Protein AF-A0A3D4GU76-F1 (afdb_monomer_lite)

Foldseek 3Di:
DDDDPQDWDWDWDDDPPPDDIDTDTHGVVVVVVVVVVVVVVVVVVVVVVVVVVVVVVVVVVVVVVVVVVVVVVVVVVVVVVVVVVVVVVVVVVVVVCVVPVVPDDDPDDPPPPDDPPPPVVPPPPPVVVVVPPPPDPPPPPPPPDDVQAPQDDAQFPPVFKDWPDDAACDDDPPDDGDHHTDIDGDPPGHTHDRGDDDDPDFDQDPVPGTD

Radius of gyration: 37.87 Å; chains: 1; bounding box: 103×54×96 Å

pLDDT: mean 70.78, std 18.46, range [35.31, 97.38]

Sequence (211 aa):
MSTQRRRQLSVLVIPDDGSRTLEFKLSYWTLRLASGLLIMLVALVVVGGRYYWLSRSWEQVAQSHKRENRRLRAEVERVDELASMVSRMKEVDQQLRSMLSPNLSLPPSSYSTQPEIENLLDGSVVTDKLATLKVQPVSYRQEALDPRWVPSVWPIPRSSGFVTAEYEATRGVLKNQHLGIDIAAPAGTTIHATADGRVVFSDVHADLGHM

Structure (mmCIF, N/CA/C/O backbone):
data_AF-A0A3D4GU76-F1
#
_entry.id   AF-A0A3D4GU76-F1
#
loop_
_atom_site.group_PDB
_atom_site.id
_atom_site.type_symbol
_atom_site.label_atom_id
_atom_site.label_alt_id
_atom_site.label_comp_id
_atom_site.label_asym_id
_atom_site.label_entity_id
_atom_site.label_seq_id
_atom_site.pdbx_PDB_ins_code
_atom_site.Cartn_x
_atom_site.Cartn_y
_atom_site.Cartn_z
_atom_site.occupancy
_atom_site.B_iso_or_equiv
_atom_site.auth_seq_id
_atom_site.auth_comp_id
_atom_site.auth_asym_id
_atom_site.auth_atom_id
_atom_site.pdbx_PDB_model_num
ATOM 1 N N . MET A 1 1 ? -51.115 29.111 42.276 1.00 37.66 1 MET A N 1
ATOM 2 C CA . MET A 1 1 ? -49.888 28.383 42.676 1.00 37.66 1 MET A CA 1
ATOM 3 C C . MET A 1 1 ? -50.291 27.084 43.364 1.00 37.66 1 MET A C 1
ATOM 5 O O . MET A 1 1 ? -50.746 27.123 44.496 1.00 37.66 1 MET A O 1
ATOM 9 N N . SER A 1 2 ? -50.230 25.950 42.663 1.00 38.31 2 SER A N 1
ATOM 10 C CA . SER A 1 2 ? -50.630 24.639 43.195 1.00 38.31 2 SER A CA 1
ATOM 11 C C . SER A 1 2 ? -49.484 24.006 43.986 1.00 38.31 2 SER A C 1
ATOM 13 O O . SER A 1 2 ? -48.442 23.668 43.424 1.00 38.31 2 SER A O 1
ATOM 15 N N . THR A 1 3 ? -49.670 23.843 45.292 1.00 41.53 3 THR A N 1
ATOM 16 C CA . THR A 1 3 ? -48.720 23.196 46.201 1.00 41.53 3 THR A CA 1
ATOM 17 C C . THR A 1 3 ? -48.669 21.691 45.925 1.00 41.53 3 THR A C 1
ATOM 19 O O . THR A 1 3 ? -49.584 20.930 46.235 1.00 41.53 3 THR A O 1
ATOM 22 N N . GLN A 1 4 ? -47.587 21.242 45.290 1.00 53.00 4 GLN A N 1
ATOM 23 C CA . GLN A 1 4 ? -47.368 19.839 44.952 1.00 53.00 4 GLN A CA 1
ATOM 24 C C . GLN A 1 4 ? -47.177 19.020 46.244 1.00 53.00 4 GLN A C 1
ATOM 26 O O . GLN A 1 4 ? -46.146 19.120 46.913 1.00 53.00 4 GLN A O 1
ATOM 31 N N . ARG A 1 5 ? -48.188 18.222 46.624 1.00 55.38 5 ARG A N 1
ATOM 32 C CA . ARG A 1 5 ? -48.134 17.306 47.780 1.00 55.38 5 ARG A CA 1
ATOM 33 C C . ARG A 1 5 ? -46.942 16.355 47.628 1.00 55.38 5 ARG A C 1
ATOM 35 O O . ARG A 1 5 ? -46.927 15.505 46.736 1.00 55.38 5 ARG A O 1
ATOM 42 N N . ARG A 1 6 ? -45.948 16.480 48.514 1.00 57.66 6 ARG A N 1
ATOM 43 C CA . ARG A 1 6 ? -44.821 15.542 48.611 1.00 57.66 6 ARG A CA 1
ATOM 44 C C . ARG A 1 6 ? -45.374 14.174 49.013 1.00 57.66 6 ARG A C 1
ATOM 46 O O . ARG A 1 6 ? -45.886 14.019 50.115 1.00 57.66 6 ARG A O 1
ATOM 53 N N . ARG A 1 7 ? -45.308 13.197 48.106 1.00 61.78 7 ARG A N 1
ATOM 54 C CA . ARG A 1 7 ? -45.711 11.813 48.386 1.00 61.78 7 ARG A CA 1
ATOM 55 C C . ARG A 1 7 ? -44.713 11.229 49.391 1.00 61.78 7 ARG A C 1
ATOM 57 O O . ARG A 1 7 ? -43.519 11.162 49.098 1.00 61.78 7 ARG A O 1
ATOM 64 N N . GLN A 1 8 ? -45.191 10.865 50.576 1.00 63.78 8 GLN A N 1
ATOM 65 C CA . GLN A 1 8 ? -44.409 10.256 51.654 1.00 63.78 8 GLN A CA 1
ATOM 66 C C . GLN A 1 8 ? -44.955 8.847 51.897 1.00 63.78 8 GLN A C 1
ATOM 68 O O . GLN A 1 8 ? -46.169 8.665 51.949 1.00 63.78 8 GLN A O 1
ATOM 73 N N . LEU A 1 9 ? -44.070 7.858 51.993 1.00 59.41 9 LEU A N 1
ATOM 74 C CA . LEU A 1 9 ? -44.397 6.490 52.377 1.00 59.41 9 LEU A CA 1
ATOM 75 C C . LEU A 1 9 ? -44.139 6.377 53.887 1.00 59.41 9 LEU A C 1
ATOM 77 O O . LEU A 1 9 ? -42.995 6.530 54.315 1.00 59.41 9 LEU A O 1
ATOM 81 N N . SER A 1 10 ? -45.182 6.172 54.696 1.00 61.44 10 SER A N 1
ATOM 82 C CA . SER A 1 10 ? -45.013 5.876 56.126 1.00 61.44 10 SER A CA 1
ATOM 83 C C . SER A 1 10 ? -45.055 4.366 56.306 1.00 61.44 10 SER A C 1
ATOM 85 O O . SER A 1 10 ? -46.061 3.736 55.980 1.00 61.44 10 SER A O 1
ATOM 87 N N . VAL A 1 11 ? -43.945 3.784 56.751 1.00 62.41 11 VAL A N 1
ATOM 88 C CA . VAL A 1 11 ? -43.852 2.362 57.082 1.00 62.41 11 VAL A CA 1
ATOM 89 C C . VAL A 1 11 ? -43.875 2.269 58.602 1.00 62.41 11 VAL A C 1
ATOM 91 O O . VAL A 1 11 ? -42.939 2.706 59.274 1.00 62.41 11 VAL A O 1
ATOM 94 N N . LEU A 1 12 ? -44.979 1.747 59.132 1.00 63.62 12 LEU A N 1
ATOM 95 C CA . LEU A 1 12 ? -45.172 1.515 60.558 1.00 63.62 12 LEU A CA 1
ATOM 96 C C . LEU A 1 12 ? -44.856 0.047 60.844 1.00 63.62 12 LEU A C 1
ATOM 98 O O . LEU A 1 12 ? -45.610 -0.838 60.444 1.00 63.62 12 LEU A O 1
ATOM 102 N N . VAL A 1 13 ? -43.733 -0.208 61.511 1.00 64.25 13 VAL A N 1
ATOM 103 C CA . VAL A 1 13 ? -43.382 -1.552 61.978 1.00 64.25 13 VAL A CA 1
ATOM 104 C C . VAL A 1 13 ? -43.839 -1.655 63.429 1.00 64.25 13 VAL A C 1
ATOM 106 O O . VAL A 1 13 ? -43.297 -0.969 64.296 1.00 64.25 13 VAL A O 1
ATOM 109 N N . ILE A 1 14 ? -44.866 -2.471 63.677 1.00 64.12 14 ILE A N 1
ATOM 110 C CA . ILE A 1 14 ? -45.339 -2.809 65.024 1.00 64.12 14 ILE A CA 1
ATOM 111 C C . ILE A 1 14 ? -44.749 -4.183 65.365 1.00 64.12 14 ILE A C 1
ATOM 113 O O . ILE A 1 14 ? -45.246 -5.187 64.855 1.00 64.12 14 ILE A O 1
ATOM 117 N N . PRO A 1 15 ? -43.659 -4.255 66.146 1.00 62.03 15 PRO A N 1
ATOM 118 C CA . PRO A 1 15 ? -43.193 -5.522 66.691 1.00 62.03 15 PRO A CA 1
ATOM 119 C C . PRO A 1 15 ? -44.144 -5.994 67.804 1.00 62.03 15 PRO A C 1
ATOM 121 O O . PRO A 1 15 ? -44.629 -5.185 68.592 1.00 62.03 15 PRO A O 1
ATOM 124 N N . ASP A 1 16 ? -44.386 -7.303 67.878 1.00 61.81 16 ASP A N 1
ATOM 125 C CA . ASP A 1 16 ? -45.334 -7.943 68.815 1.00 61.81 16 ASP A CA 1
ATOM 126 C C . ASP A 1 16 ? -44.857 -7.907 70.290 1.00 61.81 16 ASP A C 1
ATOM 128 O O . ASP A 1 16 ? -45.605 -8.183 71.219 1.00 61.81 16 ASP A O 1
ATOM 132 N N . ASP A 1 17 ? -43.602 -7.508 70.520 1.00 54.22 17 ASP A N 1
ATOM 133 C CA . ASP A 1 17 ? -42.886 -7.626 71.801 1.00 54.22 17 ASP A CA 1
ATOM 134 C C . ASP A 1 17 ? -42.968 -6.361 72.690 1.00 54.22 17 ASP A C 1
ATOM 136 O O . ASP A 1 17 ? -42.060 -6.045 73.456 1.00 54.22 17 ASP A O 1
ATOM 140 N N . GLY A 1 18 ? -44.020 -5.547 72.536 1.00 56.28 18 GLY A N 1
ATOM 141 C CA . GLY A 1 18 ? -44.286 -4.367 73.384 1.00 56.28 18 GLY A CA 1
ATOM 142 C C . GLY A 1 18 ? -43.238 -3.237 73.337 1.00 56.28 18 GLY A C 1
ATOM 143 O O . GLY A 1 18 ? -43.319 -2.277 74.107 1.00 56.28 18 GLY A O 1
ATOM 144 N N . SER A 1 19 ? -42.250 -3.324 72.444 1.00 63.12 19 SER A N 1
ATOM 145 C CA . SER A 1 19 ? -41.203 -2.315 72.273 1.00 63.12 19 SER A CA 1
ATOM 146 C C . SER A 1 19 ? -41.667 -1.136 71.404 1.00 63.12 19 SER A C 1
ATOM 148 O O . SER A 1 19 ? -42.651 -1.213 70.669 1.00 63.12 19 SER A O 1
ATOM 150 N N . ARG A 1 20 ? -40.982 0.009 71.544 1.00 56.44 20 ARG A N 1
ATOM 151 C CA . ARG A 1 20 ? -41.386 1.303 70.964 1.00 56.44 20 ARG A CA 1
ATOM 152 C C . ARG A 1 20 ? -41.628 1.196 69.455 1.00 56.44 20 ARG A C 1
ATOM 154 O O . ARG A 1 20 ? -40.716 0.858 68.706 1.00 56.44 20 ARG A O 1
ATOM 161 N N . THR A 1 21 ? -42.828 1.569 69.016 1.00 63.12 21 THR A N 1
ATOM 162 C CA . THR A 1 21 ? -43.205 1.634 67.601 1.00 63.12 21 THR A CA 1
ATOM 163 C C . THR A 1 21 ? -42.288 2.602 66.852 1.00 63.12 21 THR A C 1
ATOM 165 O O . THR A 1 21 ? -42.272 3.801 67.136 1.00 63.12 21 THR A O 1
ATOM 168 N N . LEU A 1 22 ? -41.509 2.091 65.897 1.00 58.22 22 LEU A N 1
ATOM 169 C CA . LEU A 1 22 ? -40.635 2.904 65.052 1.00 58.22 22 LEU A CA 1
ATOM 170 C C . LEU A 1 22 ? -41.406 3.307 63.790 1.00 58.22 22 LEU A C 1
ATOM 172 O O . LEU A 1 22 ? -41.647 2.489 62.902 1.00 58.22 22 LEU A O 1
ATOM 176 N N . GLU A 1 23 ? -41.818 4.574 63.715 1.00 60.59 23 GLU A N 1
ATOM 177 C CA . GLU A 1 23 ? -42.444 5.146 62.520 1.00 60.59 23 GLU A CA 1
ATOM 178 C C . GLU A 1 23 ? -41.358 5.700 61.586 1.00 60.59 23 GLU A C 1
ATOM 180 O O . GLU A 1 23 ? -40.735 6.726 61.871 1.00 60.59 23 GLU A O 1
ATOM 185 N N . PHE A 1 24 ? -41.131 5.042 60.446 1.00 61.84 24 PHE A N 1
ATOM 186 C CA . PHE A 1 24 ? -40.200 5.526 59.429 1.00 61.84 24 PHE A CA 1
ATOM 187 C C . PHE A 1 24 ? -40.962 6.198 58.285 1.00 61.84 24 PHE A C 1
ATOM 189 O O . PHE A 1 24 ? -41.677 5.557 57.514 1.00 61.84 24 PHE A O 1
ATOM 196 N N . LYS A 1 25 ? -40.769 7.513 58.140 1.00 63.50 25 LYS A N 1
ATOM 197 C CA . LYS A 1 25 ? -41.298 8.298 57.016 1.00 63.50 25 LYS A CA 1
ATOM 198 C C . LYS A 1 25 ? -40.253 8.361 55.907 1.00 63.50 25 LYS A C 1
ATOM 200 O O . LYS A 1 25 ? -39.354 9.200 55.945 1.00 63.50 25 LYS A O 1
ATOM 205 N N . LEU A 1 26 ? -40.363 7.490 54.906 1.00 64.19 26 LEU A N 1
ATOM 206 C CA . LEU A 1 26 ? -39.506 7.535 53.721 1.00 64.19 26 LEU A CA 1
ATOM 207 C C . LEU A 1 26 ? -40.151 8.413 52.644 1.00 64.19 26 LEU A C 1
ATOM 209 O O . LEU A 1 26 ? -41.245 8.156 52.145 1.00 64.19 26 LEU A O 1
ATOM 213 N N . SER A 1 27 ? -39.454 9.477 52.255 1.00 70.00 27 SER A N 1
ATOM 214 C CA . SER A 1 27 ? -39.845 10.282 51.098 1.00 70.00 27 SER A CA 1
ATOM 215 C C . SER A 1 27 ? -39.553 9.500 49.815 1.00 70.00 27 SER A C 1
ATOM 217 O O . SER A 1 27 ? -38.450 8.990 49.647 1.00 70.00 27 SER A O 1
ATOM 219 N N . TYR A 1 28 ? -40.479 9.460 48.851 1.00 71.94 28 TYR A N 1
ATOM 220 C CA . TYR A 1 28 ? -40.228 8.809 47.550 1.00 71.94 28 TYR A CA 1
ATOM 221 C C . TYR A 1 28 ? -38.987 9.364 46.825 1.00 71.94 28 TYR A C 1
ATOM 223 O O . TYR A 1 28 ? -38.405 8.695 45.973 1.00 71.94 28 TYR A O 1
ATOM 231 N N . TRP A 1 29 ? -38.554 10.577 47.176 1.00 70.81 29 TRP A N 1
ATOM 232 C CA . TRP A 1 29 ? -37.327 11.177 46.663 1.00 70.81 29 TRP A CA 1
ATOM 233 C C . TRP A 1 29 ? -36.053 10.471 47.155 1.00 70.81 29 TRP A C 1
ATOM 235 O O . TRP A 1 29 ? -35.154 10.251 46.348 1.00 70.81 29 TRP A O 1
ATOM 245 N N . THR A 1 30 ? -35.980 10.048 48.425 1.00 80.44 30 THR A N 1
ATOM 246 C CA . THR A 1 30 ? -34.807 9.310 48.934 1.00 80.44 30 THR A CA 1
ATOM 247 C C . THR A 1 30 ? -34.713 7.928 48.296 1.00 80.44 30 THR A C 1
ATOM 249 O O . THR A 1 30 ? -33.626 7.485 47.942 1.00 80.44 30 THR A O 1
ATOM 252 N N . LEU A 1 31 ? -35.861 7.291 48.053 1.00 80.44 31 LEU A N 1
ATOM 253 C CA . LEU A 1 31 ? -35.948 6.004 47.363 1.00 80.44 31 LEU A CA 1
ATOM 254 C C . LEU A 1 31 ? -35.526 6.128 45.888 1.00 80.44 31 LEU A C 1
ATOM 256 O O . LEU A 1 31 ? -34.774 5.299 45.378 1.00 80.44 31 LEU A O 1
ATOM 260 N N . ARG A 1 32 ? -35.916 7.221 45.217 1.00 81.75 32 ARG A N 1
ATOM 261 C CA . ARG A 1 32 ? -35.480 7.525 43.846 1.00 81.75 32 ARG A CA 1
ATOM 262 C C . ARG A 1 32 ? -33.974 7.799 43.768 1.00 81.75 32 ARG A C 1
ATOM 264 O O . ARG A 1 32 ? -33.324 7.273 42.868 1.00 81.75 32 ARG A O 1
ATOM 271 N N . LEU A 1 33 ? -33.408 8.545 44.718 1.00 89.38 33 LEU A N 1
ATOM 272 C CA . LEU A 1 33 ? -31.958 8.752 44.804 1.00 89.38 33 LEU A CA 1
ATOM 273 C C . LEU A 1 33 ? -31.200 7.443 45.044 1.00 89.38 33 LEU A C 1
ATOM 275 O O . LEU A 1 33 ? -30.226 7.179 44.346 1.00 89.38 33 LEU A O 1
ATOM 279 N N . ALA A 1 34 ? -31.672 6.603 45.969 1.00 87.31 34 ALA A N 1
ATOM 280 C CA . ALA A 1 34 ? -31.064 5.303 46.243 1.00 87.31 34 ALA A CA 1
ATOM 281 C C . ALA A 1 34 ? -31.083 4.391 45.005 1.00 87.31 34 ALA A C 1
ATOM 283 O O . ALA A 1 34 ? -30.075 3.766 44.684 1.00 87.31 34 ALA A O 1
ATOM 284 N N . SER A 1 35 ? -32.195 4.373 44.258 1.00 86.69 35 SER A N 1
ATOM 285 C CA . SER A 1 35 ? -32.278 3.620 42.999 1.00 86.69 35 SER A CA 1
ATOM 286 C C . SER A 1 35 ? -31.307 4.142 41.931 1.00 86.69 35 SER A C 1
ATOM 288 O O . SER A 1 35 ? -30.662 3.348 41.250 1.00 86.69 35 SER A O 1
ATOM 290 N N . GLY A 1 36 ? -31.133 5.465 41.826 1.00 92.75 36 GLY A N 1
ATOM 291 C CA . GLY A 1 36 ? -30.162 6.071 40.911 1.00 92.75 36 GLY A CA 1
ATOM 292 C C . GLY A 1 36 ? -28.717 5.743 41.290 1.00 92.75 36 GLY A C 1
ATOM 293 O O . GLY A 1 36 ? -27.920 5.394 40.421 1.00 92.75 36 GLY A O 1
ATOM 294 N N . LEU A 1 37 ? -28.398 5.782 42.587 1.00 93.62 37 LEU A N 1
ATOM 295 C CA . LEU A 1 37 ? -27.081 5.415 43.111 1.00 93.62 37 LEU A CA 1
ATOM 296 C C . LEU A 1 37 ? -26.749 3.946 42.820 1.00 93.62 37 LEU A C 1
ATOM 298 O O . LEU A 1 37 ? -25.636 3.645 42.398 1.00 93.62 37 LEU A O 1
ATOM 302 N N . LEU A 1 38 ? -27.718 3.041 42.987 1.00 93.56 38 LEU A N 1
ATOM 303 C CA . LEU A 1 38 ? -27.544 1.620 42.681 1.00 93.56 38 LEU A CA 1
ATOM 304 C C . LEU A 1 38 ? -27.209 1.403 41.196 1.00 93.56 38 LEU A C 1
ATOM 306 O O . LEU A 1 38 ? -26.261 0.690 40.878 1.00 93.56 38 LEU A O 1
ATOM 310 N N . ILE A 1 39 ? -27.948 2.054 40.290 1.00 94.00 39 ILE A N 1
ATOM 311 C CA . ILE A 1 39 ? -27.714 1.957 38.839 1.00 94.00 39 ILE A CA 1
ATOM 312 C C . ILE A 1 39 ? -26.328 2.502 38.474 1.00 94.00 39 ILE A C 1
ATOM 314 O O . ILE A 1 39 ? -25.604 1.877 37.698 1.00 94.00 39 ILE A O 1
ATOM 318 N N . MET A 1 40 ? -25.930 3.633 39.062 1.00 93.56 40 MET A N 1
ATOM 319 C CA . MET A 1 40 ? -24.599 4.214 38.868 1.00 93.56 40 MET A CA 1
ATOM 320 C C . MET A 1 40 ? -23.489 3.253 39.318 1.00 93.56 40 MET A C 1
ATOM 322 O O . MET A 1 40 ? -22.495 3.089 38.613 1.00 93.56 40 MET A O 1
ATOM 326 N N . LEU A 1 41 ? -23.661 2.593 40.466 1.00 94.69 41 LEU A N 1
ATOM 327 C CA . LEU A 1 41 ? -22.682 1.651 41.011 1.00 94.69 41 LEU A CA 1
ATOM 328 C C . LEU A 1 41 ? -22.536 0.423 40.099 1.00 94.69 41 LEU A C 1
ATOM 330 O O . LEU A 1 41 ? -21.419 0.029 39.767 1.00 94.69 41 LEU A O 1
ATOM 334 N N . VAL A 1 42 ? -23.653 -0.118 39.602 1.00 95.12 42 VAL A N 1
ATOM 335 C CA . VAL A 1 42 ? -23.651 -1.217 38.622 1.00 95.12 42 VAL A CA 1
ATOM 336 C C . VAL A 1 42 ? -22.946 -0.807 37.325 1.00 95.12 42 VAL A C 1
ATOM 338 O O . VAL A 1 42 ? -22.122 -1.564 36.814 1.00 95.12 42 VAL A O 1
ATOM 341 N N . ALA A 1 43 ? -23.199 0.401 36.812 1.00 94.31 43 ALA A N 1
ATOM 342 C CA . ALA A 1 43 ? -22.520 0.905 35.619 1.00 94.31 43 ALA A CA 1
ATOM 343 C C . ALA A 1 43 ? -20.995 1.002 35.816 1.00 94.31 43 ALA A C 1
ATOM 345 O O . ALA A 1 43 ? -20.232 0.603 34.935 1.00 94.31 43 ALA A O 1
ATOM 346 N N . LEU A 1 44 ? -20.547 1.453 36.992 1.00 95.25 44 LEU A N 1
ATOM 347 C CA . LEU A 1 44 ? -19.129 1.527 37.359 1.00 95.25 44 LEU A CA 1
ATOM 348 C C . LEU A 1 44 ? -18.459 0.146 37.358 1.00 95.25 44 LEU A C 1
ATOM 350 O O . LEU A 1 44 ? -17.357 -0.002 36.830 1.00 95.25 44 LEU A O 1
ATOM 354 N N . VAL A 1 45 ? -19.142 -0.876 37.880 1.00 95.12 45 VAL A N 1
ATOM 355 C CA . VAL A 1 45 ? -18.650 -2.264 37.866 1.00 95.12 45 VAL A CA 1
ATOM 356 C C . VAL A 1 45 ? -18.541 -2.802 36.438 1.00 95.12 45 VAL A C 1
ATOM 358 O O . VAL A 1 45 ? -17.545 -3.439 36.105 1.00 95.12 45 VAL A O 1
ATOM 361 N N . VAL A 1 46 ? -19.516 -2.520 35.568 1.00 94.06 46 VAL A N 1
ATOM 362 C CA . VAL A 1 46 ? -19.482 -2.960 34.161 1.00 94.06 46 VAL A CA 1
ATOM 363 C C . VAL A 1 46 ? -18.328 -2.303 33.402 1.00 94.06 46 VAL A C 1
ATOM 365 O O . VAL A 1 46 ? -17.590 -2.990 32.692 1.00 94.06 46 VAL A O 1
ATOM 368 N N . VAL A 1 47 ? -18.136 -0.992 33.565 1.00 93.81 47 VAL A N 1
ATOM 369 C CA . VAL A 1 47 ? -17.028 -0.256 32.936 1.00 93.81 47 VAL A CA 1
ATOM 370 C C . VAL A 1 47 ? -15.682 -0.746 33.469 1.00 93.81 47 VAL A C 1
ATOM 372 O O . VAL A 1 47 ? -14.786 -1.043 32.679 1.00 93.81 47 VAL A O 1
ATOM 375 N N . GLY A 1 48 ? -15.555 -0.911 34.788 1.00 91.62 48 GLY A N 1
ATOM 376 C CA . GLY A 1 48 ? -14.354 -1.458 35.416 1.00 91.62 48 GLY A CA 1
ATOM 377 C C . GLY A 1 48 ? -14.038 -2.875 34.935 1.00 91.62 48 GLY A C 1
ATOM 378 O O . GLY A 1 48 ? -12.898 -3.166 34.585 1.00 91.62 48 GLY A O 1
ATOM 379 N N . GLY A 1 49 ? -15.051 -3.738 34.821 1.00 90.25 49 GLY A N 1
ATOM 380 C CA . GLY A 1 49 ? -14.912 -5.095 34.292 1.00 90.25 49 GLY A CA 1
ATOM 381 C C . GLY A 1 49 ? -14.476 -5.119 32.826 1.00 90.25 49 GLY A C 1
ATOM 382 O O . GLY A 1 49 ? -13.576 -5.876 32.465 1.00 90.25 49 GLY A O 1
ATOM 383 N N . ARG A 1 50 ? -15.045 -4.245 31.983 1.00 89.88 50 ARG A N 1
ATOM 384 C CA . ARG A 1 50 ? -14.603 -4.061 30.589 1.00 89.88 50 ARG A CA 1
ATOM 385 C C . ARG A 1 50 ? -13.139 -3.635 30.514 1.00 89.88 50 ARG A C 1
ATOM 387 O O . ARG A 1 50 ? -12.381 -4.217 29.741 1.00 89.88 50 ARG A O 1
ATOM 394 N N . TYR A 1 51 ? -12.741 -2.660 31.328 1.00 89.69 51 TYR A N 1
ATOM 395 C CA . TYR A 1 51 ? -11.371 -2.150 31.353 1.00 89.69 51 TYR A CA 1
ATOM 396 C C . TYR A 1 51 ? -10.380 -3.202 31.864 1.00 89.69 51 TYR A C 1
ATOM 398 O O . TYR A 1 51 ? -9.308 -3.382 31.294 1.00 89.69 51 TYR A O 1
ATOM 406 N N . TYR A 1 52 ? -10.762 -3.964 32.891 1.00 87.88 52 TYR A N 1
ATOM 407 C CA . TYR A 1 52 ? -9.959 -5.060 33.427 1.00 87.88 52 TYR A CA 1
ATOM 408 C C . TYR A 1 52 ? -9.760 -6.189 32.406 1.00 87.88 52 TYR A C 1
ATOM 410 O O . TYR A 1 52 ? -8.654 -6.711 32.259 1.00 87.88 52 TYR A O 1
ATOM 418 N N . TRP A 1 53 ? -10.805 -6.530 31.646 1.00 78.94 53 TRP A N 1
ATOM 419 C CA . TRP A 1 53 ? -10.710 -7.529 30.581 1.00 78.94 53 TRP A CA 1
ATOM 420 C C . TRP A 1 53 ? -9.764 -7.072 29.462 1.00 78.94 53 TRP A C 1
ATOM 422 O O . TRP A 1 53 ? -8.947 -7.862 28.991 1.00 78.94 53 TRP A O 1
ATOM 432 N N . LEU A 1 54 ? -9.810 -5.784 29.106 1.00 68.31 54 LEU A N 1
ATOM 433 C CA . LEU A 1 54 ? -8.895 -5.177 28.139 1.00 68.31 54 LEU A CA 1
ATOM 434 C C . LEU A 1 54 ? -7.464 -5.027 28.683 1.00 68.31 54 LEU A C 1
ATOM 436 O O . LEU A 1 54 ? -6.517 -5.003 27.909 1.00 68.31 54 LEU A O 1
ATOM 440 N N . SER A 1 55 ? -7.282 -4.935 30.003 1.00 74.06 55 SER A N 1
ATOM 441 C CA . SER A 1 55 ? -5.967 -4.825 30.649 1.00 74.06 55 SER A CA 1
ATOM 442 C C . SER A 1 55 ? -5.237 -6.170 30.715 1.00 74.06 55 SER A C 1
ATOM 444 O O . SER A 1 55 ? -4.039 -6.233 30.446 1.00 74.06 55 SER A O 1
ATOM 446 N N . ARG A 1 56 ? -5.951 -7.278 30.955 1.00 63.53 56 ARG A N 1
ATOM 447 C CA . ARG A 1 56 ? -5.343 -8.622 30.959 1.00 63.53 56 ARG A CA 1
ATOM 448 C C . ARG A 1 56 ? -4.743 -9.050 29.616 1.00 63.53 56 ARG A C 1
ATOM 450 O O . ARG A 1 56 ? -3.851 -9.894 29.607 1.00 63.53 56 ARG A O 1
ATOM 457 N N . SER A 1 57 ? -5.158 -8.470 28.488 1.00 62.88 57 SER A N 1
ATOM 458 C CA . SER A 1 57 ? -4.516 -8.752 27.194 1.00 62.88 57 SER A CA 1
ATOM 459 C C . SER A 1 57 ? -3.114 -8.142 27.043 1.00 62.88 57 SER A C 1
ATOM 461 O O . SER A 1 57 ? -2.397 -8.524 26.123 1.00 62.88 57 SER A O 1
ATOM 463 N N . TRP A 1 58 ? -2.673 -7.249 27.939 1.00 57.62 58 TRP A N 1
ATOM 464 C CA . TRP A 1 58 ? -1.364 -6.584 27.830 1.00 57.62 58 TRP A CA 1
ATOM 465 C C . TRP A 1 58 ? -0.193 -7.440 28.329 1.00 57.62 58 TRP A C 1
ATOM 467 O O . TRP A 1 58 ? 0.924 -7.319 27.826 1.00 57.62 58 TRP A O 1
ATOM 477 N N . GLU A 1 59 ? -0.429 -8.358 29.268 1.00 57.50 59 GLU A N 1
ATOM 478 C CA . GLU A 1 59 ? 0.634 -9.209 29.826 1.00 57.50 59 GLU A CA 1
ATOM 479 C C . GLU A 1 59 ? 1.157 -10.236 28.810 1.00 57.50 59 GLU A C 1
ATOM 481 O O . GLU A 1 59 ? 2.350 -10.550 28.792 1.00 57.50 59 GLU A O 1
ATOM 486 N N . GLN A 1 60 ? 0.297 -10.709 27.905 1.00 57.06 60 GLN A N 1
ATOM 487 C CA . GLN A 1 60 ? 0.693 -11.627 26.832 1.00 57.06 60 GLN A CA 1
ATOM 488 C C . GLN A 1 60 ? 1.544 -10.925 25.761 1.00 57.06 60 GLN A C 1
ATOM 490 O O . GLN A 1 60 ? 2.501 -11.509 25.249 1.00 57.06 60 GLN A O 1
ATOM 495 N N . VAL A 1 61 ? 1.254 -9.649 25.496 1.00 58.81 61 VAL A N 1
ATOM 496 C CA . VAL A 1 61 ? 1.971 -8.803 24.529 1.00 58.81 61 VAL A CA 1
ATOM 497 C C . VAL A 1 61 ? 3.365 -8.424 25.049 1.00 58.81 61 VAL A C 1
ATOM 499 O O . VAL A 1 61 ? 4.354 -8.452 24.315 1.00 58.81 61 VAL A O 1
ATOM 502 N N . ALA A 1 62 ? 3.498 -8.175 26.354 1.00 59.56 62 ALA A N 1
ATOM 503 C CA . ALA A 1 62 ? 4.795 -7.890 26.970 1.00 59.56 62 ALA A CA 1
ATOM 504 C C . ALA A 1 62 ? 5.781 -9.072 26.866 1.00 59.56 62 ALA A C 1
ATOM 506 O O . ALA A 1 62 ? 6.995 -8.877 26.742 1.00 59.56 62 ALA A O 1
ATOM 507 N N . GLN A 1 63 ? 5.278 -10.312 26.899 1.00 57.28 63 GLN A N 1
ATOM 508 C CA . GLN A 1 63 ? 6.120 -11.501 26.756 1.00 57.28 63 GLN A CA 1
ATOM 509 C C . GLN A 1 63 ? 6.513 -11.796 25.304 1.00 57.28 63 GLN A C 1
ATOM 511 O O . GLN A 1 63 ? 7.626 -12.282 25.081 1.00 57.28 63 GLN A O 1
ATOM 516 N N . SER A 1 64 ? 5.665 -11.484 24.317 1.00 59.19 64 SER A N 1
ATOM 517 C CA . SER A 1 64 ? 6.022 -11.653 22.901 1.00 59.19 64 SER A CA 1
ATOM 518 C C . SER A 1 64 ? 7.149 -10.708 22.480 1.00 59.19 64 SER A C 1
ATOM 520 O O . SER A 1 64 ? 8.107 -11.159 21.853 1.00 59.19 64 SER A O 1
ATOM 522 N N . HIS A 1 65 ? 7.140 -9.457 22.948 1.00 53.88 65 HIS A N 1
ATOM 523 C CA . HIS A 1 65 ? 8.190 -8.487 22.609 1.00 53.88 65 HIS A CA 1
ATOM 524 C C . HIS A 1 65 ? 9.568 -8.848 23.178 1.00 53.88 65 HIS A C 1
ATOM 526 O O . HIS A 1 65 ? 10.593 -8.617 22.536 1.00 53.88 65 HIS A O 1
ATOM 532 N N . LYS A 1 66 ? 9.626 -9.480 24.361 1.00 59.34 66 LYS A N 1
ATOM 533 C CA . LYS A 1 66 ? 10.899 -9.963 24.931 1.00 59.34 66 LYS A CA 1
ATOM 534 C C . LYS A 1 66 ? 11.496 -11.133 24.142 1.00 59.34 66 LYS A C 1
ATOM 536 O O . LYS A 1 66 ? 12.718 -11.273 24.107 1.00 59.34 66 LYS A O 1
ATOM 541 N N . ARG A 1 67 ? 10.661 -11.970 23.515 1.00 59.50 67 ARG A N 1
ATOM 542 C CA . ARG A 1 67 ? 11.115 -13.090 22.670 1.00 59.50 67 ARG A CA 1
ATOM 543 C C . ARG A 1 67 ? 11.641 -12.595 21.322 1.00 59.50 67 ARG A C 1
ATOM 545 O O . ARG A 1 67 ? 12.680 -13.071 20.876 1.00 59.50 67 ARG A O 1
ATOM 552 N N . GLU A 1 68 ? 10.987 -11.599 20.733 1.00 59.59 68 GLU A N 1
ATOM 553 C CA . GLU A 1 68 ? 11.419 -10.959 19.482 1.00 59.59 68 GLU A CA 1
ATOM 554 C C . GLU A 1 68 ? 12.751 -10.220 19.647 1.00 59.59 68 GLU A C 1
ATOM 556 O O . GLU A 1 68 ? 13.661 -10.412 18.846 1.00 59.59 68 GLU A O 1
ATOM 561 N N . ASN A 1 69 ? 12.934 -9.482 20.747 1.00 64.38 69 ASN A N 1
ATOM 562 C CA . ASN A 1 69 ? 14.194 -8.783 21.022 1.00 64.38 69 ASN A CA 1
ATOM 563 C C . ASN A 1 69 ? 15.394 -9.744 21.138 1.00 64.38 69 ASN A C 1
ATOM 565 O O . ASN A 1 69 ? 16.489 -9.445 20.667 1.00 64.38 69 ASN A O 1
ATOM 569 N N . ARG A 1 70 ? 15.193 -10.925 21.742 1.00 60.09 70 ARG A N 1
ATOM 570 C CA . ARG A 1 70 ? 16.239 -11.960 21.825 1.00 60.09 70 ARG A CA 1
ATOM 571 C C . ARG A 1 70 ? 16.576 -12.554 20.458 1.00 60.09 70 ARG A C 1
ATOM 573 O O . ARG A 1 70 ? 17.741 -12.830 20.202 1.00 60.09 70 ARG A O 1
ATOM 580 N N . ARG A 1 71 ? 15.579 -12.728 19.587 1.00 62.22 71 ARG A N 1
ATOM 581 C CA . ARG A 1 71 ? 15.776 -13.241 18.225 1.00 62.22 71 ARG A CA 1
ATOM 582 C C . ARG A 1 71 ? 16.515 -12.237 17.336 1.00 62.22 71 ARG A C 1
ATOM 584 O O . ARG A 1 71 ? 17.453 -12.634 16.658 1.00 62.22 71 ARG A O 1
ATOM 591 N N . LEU A 1 72 ? 16.158 -10.955 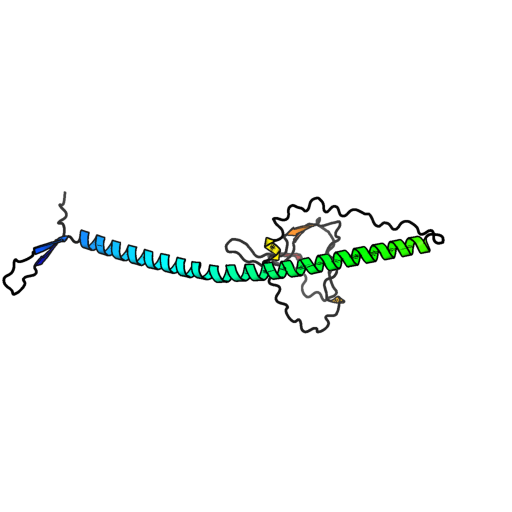17.422 1.00 58.34 72 LEU A N 1
ATOM 592 C CA . LEU A 1 72 ? 16.829 -9.875 16.690 1.00 58.34 72 LEU A CA 1
ATOM 593 C C . LEU A 1 72 ? 18.309 -9.756 17.082 1.00 58.34 72 LEU A C 1
ATOM 595 O O . LEU A 1 72 ? 19.166 -9.628 16.216 1.00 58.34 72 LEU A O 1
ATOM 599 N N . ARG A 1 73 ? 18.639 -9.890 18.375 1.00 58.38 73 ARG A N 1
ATOM 600 C CA . ARG A 1 73 ? 20.041 -9.886 18.834 1.00 58.38 73 ARG A CA 1
ATOM 601 C C . ARG A 1 73 ? 20.859 -11.070 18.301 1.00 58.38 73 ARG A C 1
ATOM 603 O O . ARG A 1 73 ? 22.029 -10.888 17.999 1.00 58.38 73 ARG A O 1
ATOM 610 N N . ALA A 1 74 ? 20.243 -12.240 18.132 1.00 60.72 74 ALA A N 1
ATOM 611 C CA . ALA A 1 74 ? 20.892 -13.407 17.526 1.00 60.72 74 ALA A CA 1
ATOM 612 C C . ALA A 1 74 ? 21.039 -13.299 15.992 1.00 60.72 74 ALA A C 1
ATOM 614 O O . ALA A 1 74 ? 21.836 -14.014 15.393 1.00 60.72 74 ALA A O 1
ATOM 615 N N . GLU A 1 75 ? 20.261 -12.436 15.334 1.00 58.69 75 GLU A N 1
ATOM 616 C CA . GLU A 1 75 ? 20.418 -12.127 13.906 1.00 58.69 75 GLU A CA 1
ATOM 617 C C . GLU A 1 75 ? 21.517 -11.082 13.666 1.00 58.69 75 GLU A C 1
ATOM 619 O O . GLU A 1 75 ? 22.258 -11.217 12.697 1.00 58.69 75 GLU A O 1
ATOM 624 N N . VAL A 1 76 ? 21.705 -10.122 14.582 1.00 60.91 76 VAL A N 1
ATOM 625 C CA . VAL A 1 76 ? 22.829 -9.160 14.544 1.00 60.91 76 VAL A CA 1
ATOM 626 C C . VAL A 1 76 ? 24.185 -9.871 14.597 1.00 60.91 76 VAL A C 1
ATOM 628 O O . VAL A 1 76 ? 25.088 -9.516 13.847 1.00 60.91 76 VAL A O 1
ATOM 631 N N . GLU A 1 77 ? 24.308 -10.932 15.394 1.00 59.47 77 GLU A N 1
ATOM 632 C CA . GLU A 1 77 ? 25.541 -11.728 15.484 1.00 59.47 77 GLU A CA 1
ATOM 633 C C . GLU A 1 77 ? 25.903 -12.415 14.151 1.00 59.47 77 GLU A C 1
ATOM 635 O O . GLU A 1 77 ? 27.077 -12.546 13.812 1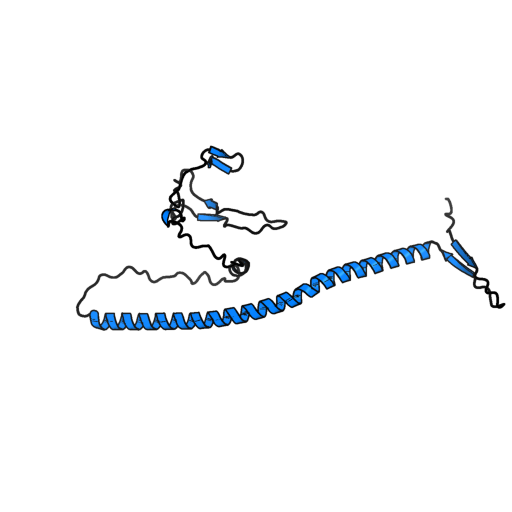.00 59.47 77 GLU A O 1
ATOM 640 N N . ARG A 1 78 ? 24.903 -12.762 13.326 1.00 57.16 78 ARG A N 1
ATOM 641 C CA . ARG A 1 78 ? 25.138 -13.294 11.971 1.00 57.16 78 ARG A CA 1
ATOM 642 C C . ARG A 1 78 ? 25.577 -12.210 10.989 1.00 57.16 78 ARG A C 1
ATOM 644 O O . ARG A 1 78 ? 26.330 -12.498 10.065 1.00 57.16 78 ARG A O 1
ATOM 651 N N . VAL A 1 79 ? 25.128 -10.968 11.167 1.00 60.53 79 VAL A N 1
ATOM 652 C CA . VAL A 1 79 ? 25.530 -9.848 10.300 1.00 60.53 79 VAL A CA 1
ATOM 653 C C . VAL A 1 79 ? 27.012 -9.513 10.490 1.00 60.53 79 VAL A C 1
ATOM 655 O O . VAL A 1 79 ? 27.701 -9.284 9.496 1.00 60.53 79 VAL A O 1
ATOM 658 N N . ASP A 1 80 ? 27.526 -9.577 11.721 1.00 60.06 80 ASP A N 1
ATOM 659 C CA . ASP A 1 80 ? 28.963 -9.414 11.992 1.00 60.06 80 ASP A CA 1
ATOM 660 C C . ASP A 1 80 ? 29.801 -10.527 11.343 1.00 60.06 80 ASP A C 1
ATOM 662 O O . ASP A 1 80 ? 30.875 -10.272 10.788 1.00 60.06 80 ASP A O 1
ATOM 666 N N . GLU A 1 81 ? 29.287 -11.759 11.324 1.00 64.94 81 GLU A N 1
ATOM 667 C CA . GLU A 1 81 ? 29.943 -12.884 10.656 1.00 64.94 81 GLU A CA 1
ATOM 668 C C . GLU A 1 81 ? 30.030 -12.664 9.133 1.00 64.94 81 GLU A C 1
ATOM 670 O O . GLU A 1 81 ? 31.112 -12.795 8.548 1.00 64.94 81 GLU A O 1
ATOM 675 N N . LEU A 1 82 ? 28.941 -12.211 8.494 1.00 62.16 82 LEU A N 1
ATOM 676 C CA . LEU A 1 82 ? 28.940 -11.841 7.072 1.00 62.16 82 LEU A CA 1
ATOM 677 C C . LEU A 1 82 ? 29.869 -10.651 6.772 1.00 62.16 82 LEU A C 1
ATOM 679 O O . LEU A 1 82 ? 30.593 -10.677 5.773 1.00 62.16 82 LEU A O 1
ATOM 683 N N . ALA A 1 83 ? 29.903 -9.632 7.635 1.00 66.62 83 ALA A N 1
ATOM 684 C CA . ALA A 1 83 ? 30.799 -8.483 7.486 1.00 66.62 83 ALA A CA 1
ATOM 685 C C . ALA A 1 83 ? 32.282 -8.896 7.565 1.00 66.62 83 ALA A C 1
ATOM 687 O O . ALA A 1 83 ? 33.124 -8.411 6.794 1.00 66.62 83 ALA A O 1
ATOM 688 N N . SER A 1 84 ? 32.599 -9.852 8.441 1.00 64.06 84 SER A N 1
ATOM 689 C CA . SER A 1 84 ? 33.945 -10.416 8.559 1.00 64.06 84 SER A CA 1
ATOM 690 C C . SER A 1 84 ? 34.345 -11.233 7.320 1.00 64.06 84 SER A C 1
ATOM 692 O O . SER A 1 84 ? 35.491 -11.155 6.870 1.00 64.06 84 SER A O 1
ATOM 694 N N . MET A 1 85 ? 33.402 -11.954 6.702 1.00 67.12 85 MET A N 1
ATOM 695 C CA . MET A 1 85 ? 33.642 -12.746 5.491 1.00 67.12 85 MET A CA 1
ATOM 696 C C . MET A 1 85 ? 33.874 -11.860 4.258 1.00 67.12 85 MET A C 1
ATOM 698 O O . MET A 1 85 ? 34.769 -12.137 3.458 1.00 67.12 85 MET A O 1
ATOM 702 N N . VAL A 1 86 ? 33.141 -10.749 4.134 1.00 70.25 86 VAL A N 1
ATOM 703 C CA . VAL A 1 86 ? 33.354 -9.763 3.058 1.00 70.25 86 VAL A CA 1
ATOM 704 C C . VAL A 1 86 ? 34.714 -9.077 3.192 1.00 70.25 86 VAL A C 1
ATOM 706 O O . VAL A 1 86 ? 35.396 -8.869 2.189 1.00 70.25 86 VAL A O 1
ATOM 709 N N . SER A 1 87 ? 35.143 -8.763 4.417 1.00 69.56 87 SER A N 1
ATOM 710 C CA . SER A 1 87 ? 36.469 -8.177 4.658 1.00 69.56 87 SER A CA 1
ATOM 711 C C . SER A 1 87 ? 37.594 -9.131 4.250 1.00 69.56 87 SER A C 1
ATOM 713 O O . SER A 1 87 ? 38.519 -8.721 3.551 1.00 69.56 87 SER A O 1
ATOM 715 N N . ARG A 1 88 ? 37.462 -10.426 4.573 1.00 72.31 88 ARG A N 1
ATOM 716 C CA . ARG A 1 88 ? 38.403 -11.468 4.126 1.00 72.31 88 ARG A CA 1
ATOM 717 C C . ARG A 1 88 ? 38.429 -11.614 2.603 1.00 72.31 88 ARG A C 1
ATOM 719 O O . ARG A 1 88 ? 39.501 -11.745 2.026 1.00 72.31 88 ARG A O 1
ATOM 726 N N . MET A 1 89 ? 37.273 -11.545 1.938 1.00 68.88 89 MET A N 1
ATOM 727 C CA . MET A 1 89 ? 37.198 -11.618 0.472 1.00 68.88 89 MET A CA 1
ATOM 728 C C . MET A 1 89 ? 37.910 -10.429 -0.195 1.00 68.88 89 MET A C 1
ATOM 730 O O . MET A 1 89 ? 38.606 -10.605 -1.192 1.00 68.88 89 MET A O 1
ATOM 734 N N . LYS A 1 90 ? 37.775 -9.222 0.371 1.00 70.44 90 LYS A N 1
ATOM 735 C CA . LYS A 1 90 ? 38.474 -8.022 -0.117 1.00 70.44 90 LYS A CA 1
ATOM 736 C C . LYS A 1 90 ? 39.986 -8.134 0.036 1.00 70.44 90 LYS A C 1
ATOM 738 O O . LYS A 1 90 ? 40.709 -7.751 -0.876 1.00 70.44 90 LYS A O 1
ATOM 743 N N . GLU A 1 91 ? 40.459 -8.674 1.154 1.00 75.94 91 GLU A N 1
ATOM 744 C CA . GLU A 1 91 ? 41.890 -8.882 1.389 1.00 75.94 91 GLU A CA 1
ATOM 745 C C . GLU A 1 91 ? 42.485 -9.889 0.391 1.00 75.94 91 GLU A C 1
ATOM 747 O O . GLU A 1 91 ? 43.560 -9.654 -0.160 1.00 75.94 91 GLU A O 1
ATOM 752 N N . VAL A 1 92 ? 41.740 -10.954 0.070 1.00 76.12 92 VAL A N 1
ATOM 753 C CA . VAL A 1 92 ? 42.118 -11.927 -0.967 1.00 76.12 92 VAL A CA 1
ATOM 754 C C . VAL A 1 92 ? 42.141 -11.291 -2.360 1.00 76.12 92 VAL A C 1
ATOM 756 O O . VAL A 1 92 ? 43.098 -11.512 -3.097 1.00 76.12 92 VAL A O 1
ATOM 759 N N . ASP A 1 93 ? 41.153 -10.465 -2.726 1.00 70.88 93 ASP A N 1
ATOM 760 C CA . ASP A 1 93 ? 41.162 -9.750 -4.016 1.00 70.88 93 ASP A CA 1
ATOM 761 C C . ASP A 1 93 ? 42.346 -8.779 -4.111 1.00 70.88 93 ASP A C 1
ATOM 763 O O . ASP A 1 93 ? 42.987 -8.655 -5.154 1.00 70.88 93 ASP A O 1
ATOM 767 N N . GLN A 1 94 ? 42.697 -8.126 -3.003 1.00 70.00 94 GLN A N 1
ATOM 768 C CA . GLN A 1 94 ? 43.821 -7.199 -2.947 1.00 70.00 94 GLN A CA 1
ATOM 769 C C . GLN A 1 94 ? 45.175 -7.924 -3.039 1.00 70.00 94 GLN A C 1
ATOM 771 O O . GLN A 1 94 ? 46.082 -7.432 -3.713 1.00 70.00 94 GLN A O 1
ATOM 776 N N . GLN A 1 95 ? 45.301 -9.111 -2.435 1.00 70.31 95 GLN A N 1
ATOM 777 C CA . GLN A 1 95 ? 46.465 -9.993 -2.593 1.00 70.31 95 GLN A CA 1
ATOM 778 C C . GLN A 1 95 ? 46.560 -10.585 -4.005 1.00 70.31 95 GLN A C 1
ATOM 780 O O . GLN A 1 95 ? 47.641 -10.618 -4.585 1.00 70.31 95 GLN A O 1
ATOM 785 N N . LEU A 1 96 ? 45.441 -10.997 -4.604 1.00 68.38 96 LEU A N 1
ATOM 786 C CA . LEU A 1 96 ? 45.416 -11.455 -5.994 1.00 68.38 96 LEU A CA 1
ATOM 787 C C . LEU A 1 96 ? 45.810 -10.321 -6.941 1.00 68.38 96 LEU A C 1
ATOM 789 O O . LEU A 1 96 ? 46.663 -10.506 -7.802 1.00 68.38 96 LEU A O 1
ATOM 793 N N . ARG A 1 97 ? 45.274 -9.113 -6.749 1.00 65.94 97 ARG A N 1
ATOM 794 C CA . ARG A 1 97 ? 45.660 -7.935 -7.535 1.00 65.94 97 ARG A CA 1
ATOM 795 C C . ARG A 1 97 ? 47.132 -7.591 -7.369 1.00 65.94 97 ARG A C 1
ATOM 797 O O . ARG A 1 97 ? 47.771 -7.317 -8.373 1.00 65.94 97 ARG A O 1
ATOM 804 N N . SER A 1 98 ? 47.704 -7.628 -6.167 1.00 68.19 98 SER A N 1
ATOM 805 C CA . SER A 1 98 ? 49.136 -7.337 -5.995 1.00 68.19 98 SER A CA 1
ATOM 806 C C . SER A 1 98 ? 50.036 -8.396 -6.645 1.00 68.19 98 SER A C 1
ATOM 808 O O . SER A 1 98 ? 51.095 -8.050 -7.168 1.00 68.19 98 SER A O 1
ATOM 810 N N . MET A 1 99 ? 49.590 -9.655 -6.704 1.00 68.62 99 MET A N 1
ATOM 811 C CA . MET A 1 99 ? 50.279 -10.734 -7.421 1.00 68.62 99 MET A CA 1
ATOM 812 C C . MET A 1 99 ? 50.092 -10.667 -8.950 1.00 68.62 99 MET A C 1
ATOM 814 O O . MET A 1 99 ? 51.001 -11.046 -9.686 1.00 68.62 99 MET A O 1
ATOM 818 N N . LEU A 1 100 ? 48.945 -10.181 -9.446 1.00 64.38 100 LEU A N 1
ATOM 819 C CA . LEU A 1 100 ? 48.603 -10.147 -10.880 1.00 64.38 100 LEU A CA 1
ATOM 820 C C . LEU A 1 100 ? 48.870 -8.791 -11.569 1.00 64.38 100 LEU A C 1
ATOM 822 O O . LEU A 1 100 ? 48.990 -8.738 -12.794 1.00 64.38 100 LEU A O 1
ATOM 826 N N . SER A 1 101 ? 48.994 -7.694 -10.817 1.00 53.69 101 SER A N 1
ATOM 827 C CA . SER A 1 101 ? 49.161 -6.334 -11.353 1.00 53.69 101 SER A CA 1
ATOM 828 C C . SER A 1 101 ? 50.478 -6.048 -12.096 1.00 53.69 101 SER A C 1
ATOM 830 O O . SER A 1 101 ? 50.476 -5.075 -12.851 1.00 53.69 101 SER A O 1
ATOM 832 N N . PRO A 1 102 ? 51.582 -6.819 -11.986 1.00 61.06 102 PRO A N 1
ATOM 833 C CA . PRO A 1 102 ? 52.752 -6.547 -12.819 1.00 61.06 102 PRO A CA 1
ATOM 834 C C . PRO A 1 102 ? 52.531 -6.813 -14.318 1.00 61.06 102 PRO A C 1
ATOM 836 O O . PRO A 1 102 ? 53.301 -6.303 -15.123 1.00 61.06 102 PRO A O 1
ATOM 839 N N . ASN A 1 103 ? 51.514 -7.600 -14.710 1.00 54.69 103 ASN A N 1
ATOM 840 C CA . ASN A 1 103 ? 51.400 -8.127 -16.081 1.00 54.69 103 ASN A CA 1
ATOM 841 C C . ASN A 1 103 ? 50.070 -7.857 -16.805 1.00 54.69 103 ASN A C 1
ATOM 843 O O . ASN A 1 103 ? 49.893 -8.349 -17.918 1.00 54.69 103 ASN A O 1
ATOM 847 N N . LEU A 1 104 ? 49.135 -7.085 -16.240 1.00 50.38 104 LEU A N 1
ATOM 848 C CA . LEU A 1 104 ? 47.865 -6.808 -16.921 1.00 50.38 104 LEU A CA 1
ATOM 849 C C . LEU A 1 104 ? 47.367 -5.379 -16.654 1.00 50.38 104 LEU A C 1
ATOM 851 O O . LEU A 1 104 ? 46.806 -5.083 -15.600 1.00 50.38 104 LEU A O 1
ATOM 855 N N . SER A 1 105 ? 47.543 -4.481 -17.630 1.00 47.56 105 SER A N 1
ATOM 856 C CA . SER A 1 105 ? 46.842 -3.192 -17.656 1.00 47.56 105 SER A CA 1
ATOM 857 C C . SER A 1 105 ? 45.382 -3.422 -18.036 1.00 47.56 105 SER A C 1
ATOM 859 O O . SER A 1 105 ? 45.052 -3.572 -19.211 1.00 47.56 105 SER A O 1
ATOM 861 N N . LEU A 1 106 ? 44.504 -3.451 -17.036 1.00 48.59 106 LEU A N 1
ATOM 862 C CA . LEU A 1 106 ? 43.056 -3.436 -17.233 1.00 48.59 106 LEU A CA 1
ATOM 863 C C . LEU A 1 106 ? 42.530 -1.997 -17.069 1.00 48.59 106 LEU A C 1
ATOM 865 O O . LEU A 1 106 ? 42.956 -1.307 -16.139 1.00 48.59 106 LEU A O 1
ATOM 869 N N . PRO A 1 107 ? 41.620 -1.523 -17.942 1.00 50.91 107 PRO A N 1
ATOM 870 C CA . PRO A 1 107 ? 41.010 -0.204 -17.808 1.00 50.91 107 PRO A CA 1
ATOM 871 C C . PRO A 1 107 ? 40.190 -0.104 -16.508 1.00 50.91 107 PRO A C 1
ATOM 873 O O . PRO A 1 107 ? 39.657 -1.116 -16.039 1.00 50.91 107 PRO A O 1
ATOM 876 N N . PRO A 1 108 ? 40.073 1.097 -15.911 1.00 48.94 108 PRO A N 1
ATOM 877 C CA . PRO A 1 108 ? 39.401 1.276 -14.632 1.00 48.94 108 PRO A CA 1
ATOM 878 C C . PRO A 1 108 ? 37.929 0.874 -14.750 1.00 48.94 108 PRO A C 1
ATOM 880 O O . PRO A 1 108 ? 37.163 1.475 -15.502 1.00 48.94 108 PRO A O 1
ATOM 883 N N . SER A 1 109 ? 37.525 -0.148 -13.994 1.00 43.03 109 SER A N 1
ATOM 884 C CA . SER A 1 109 ? 36.115 -0.468 -13.801 1.00 43.03 109 SER A CA 1
ATOM 885 C C . SER A 1 109 ? 35.410 0.741 -13.193 1.00 43.03 109 SER A C 1
ATOM 887 O O . SER A 1 109 ? 35.799 1.222 -12.129 1.00 43.03 109 SER A O 1
ATOM 889 N N . SER A 1 110 ? 34.361 1.211 -13.862 1.00 43.97 110 SER A N 1
ATOM 890 C CA . SER A 1 110 ? 33.453 2.257 -13.394 1.00 43.97 110 SER A CA 1
ATOM 891 C C . SER A 1 110 ? 32.562 1.734 -12.263 1.00 43.97 110 SER A C 1
ATOM 893 O O . SER A 1 110 ? 31.344 1.682 -12.388 1.00 43.97 110 SER A O 1
ATOM 895 N N . TYR A 1 111 ? 33.165 1.310 -11.155 1.00 37.38 111 TYR A N 1
ATOM 896 C CA . TYR A 1 111 ? 32.458 1.220 -9.887 1.00 37.38 111 TYR A CA 1
ATOM 897 C C . TYR A 1 111 ? 32.635 2.565 -9.201 1.00 37.38 111 TYR A C 1
ATOM 899 O O . TYR A 1 111 ? 33.629 2.824 -8.528 1.00 37.38 111 TYR A O 1
ATOM 907 N N . SER A 1 112 ? 31.677 3.451 -9.452 1.00 35.31 112 SER A N 1
ATOM 908 C CA . SER A 1 112 ? 31.462 4.661 -8.678 1.00 35.31 112 SER A CA 1
ATOM 909 C C . SER A 1 112 ? 31.290 4.267 -7.214 1.00 35.31 112 SER A C 1
ATOM 911 O O . SER A 1 112 ? 30.277 3.709 -6.796 1.00 35.31 112 SER A O 1
ATOM 913 N N . THR A 1 113 ? 32.320 4.550 -6.430 1.00 42.28 113 THR A N 1
ATOM 914 C CA . THR A 1 113 ? 32.272 4.553 -4.977 1.00 42.28 113 THR A CA 1
ATOM 915 C C . THR A 1 113 ? 31.463 5.768 -4.536 1.00 42.28 113 THR A C 1
ATOM 917 O O . THR A 1 113 ? 32.027 6.839 -4.361 1.00 42.28 113 THR A O 1
ATOM 920 N N . GLN A 1 114 ? 30.146 5.621 -4.388 1.00 37.75 114 GLN A N 1
ATOM 921 C CA . GLN A 1 114 ? 29.349 6.447 -3.474 1.00 37.75 114 GLN A CA 1
ATOM 922 C C . GLN A 1 114 ? 27.950 5.840 -3.292 1.00 37.75 114 GLN A C 1
ATOM 924 O O . GLN A 1 114 ? 27.065 6.049 -4.118 1.00 37.75 114 GLN A O 1
ATOM 929 N N . PRO A 1 115 ? 27.708 5.087 -2.209 1.00 42.50 115 PRO A N 1
ATOM 930 C CA . PRO A 1 115 ? 26.392 5.051 -1.615 1.00 42.50 115 PRO A CA 1
ATOM 931 C C . PRO A 1 115 ? 26.227 6.347 -0.816 1.00 42.50 115 PRO A C 1
ATOM 933 O O . PRO A 1 115 ? 26.818 6.527 0.246 1.00 42.50 115 PRO A O 1
ATOM 936 N N . GLU A 1 116 ? 25.419 7.253 -1.349 1.00 39.69 116 GLU A N 1
ATOM 937 C CA . GLU A 1 116 ? 24.840 8.403 -0.657 1.00 39.69 116 GLU A CA 1
ATOM 938 C C . GLU A 1 116 ? 23.828 7.897 0.400 1.00 39.69 116 GLU A C 1
ATOM 940 O O . GLU A 1 116 ? 22.625 8.106 0.304 1.00 39.69 116 GLU A O 1
ATOM 945 N N . ILE A 1 117 ? 24.309 7.137 1.393 1.00 45.75 117 ILE A N 1
ATOM 946 C CA . ILE A 1 117 ? 23.532 6.620 2.539 1.00 45.75 117 ILE A CA 1
ATOM 947 C C . ILE A 1 117 ? 23.951 7.381 3.805 1.00 45.75 117 ILE A C 1
ATOM 949 O O . ILE A 1 117 ? 24.095 6.812 4.880 1.00 45.75 117 ILE A O 1
ATOM 953 N N . GLU A 1 118 ? 24.191 8.686 3.693 1.00 41.84 118 GLU A N 1
ATOM 954 C CA . GLU A 1 118 ? 24.412 9.534 4.873 1.00 41.84 118 GLU A CA 1
ATOM 955 C C . GLU A 1 118 ? 23.129 10.277 5.290 1.00 41.84 118 GLU A C 1
ATOM 957 O O . GLU A 1 118 ? 22.984 10.655 6.446 1.00 41.84 118 GLU A O 1
ATOM 962 N N . ASN A 1 119 ? 22.117 10.352 4.413 1.00 44.25 119 ASN A N 1
ATOM 963 C CA . ASN A 1 119 ? 20.859 11.067 4.684 1.00 44.25 119 ASN A CA 1
ATOM 964 C C . ASN A 1 119 ? 19.641 10.174 4.995 1.00 44.25 119 ASN A C 1
ATOM 966 O O . ASN A 1 119 ? 18.523 10.674 5.070 1.00 44.25 119 ASN A O 1
ATOM 970 N N . LEU A 1 120 ? 19.821 8.864 5.208 1.00 45.22 120 LEU A N 1
ATOM 971 C CA . LEU A 1 120 ? 18.733 7.955 5.629 1.00 45.22 120 LEU A CA 1
ATOM 972 C C . LEU A 1 120 ? 18.782 7.584 7.121 1.00 45.22 120 LEU A C 1
ATOM 974 O O . LEU A 1 120 ? 18.019 6.738 7.583 1.00 45.22 120 LEU A O 1
ATOM 978 N N . LEU A 1 121 ? 19.638 8.253 7.896 1.00 46.28 121 LEU A N 1
ATOM 979 C CA . LEU A 1 121 ? 19.763 8.102 9.349 1.00 46.28 121 LEU A CA 1
ATOM 980 C C . LEU A 1 121 ? 18.664 8.858 10.122 1.00 46.28 121 LEU A C 1
ATOM 982 O O . LEU A 1 121 ? 18.905 9.321 11.231 1.00 46.28 121 LEU A O 1
ATOM 986 N N . ASP A 1 122 ? 17.453 8.951 9.570 1.00 46.38 122 ASP A N 1
ATOM 987 C CA . ASP A 1 122 ? 16.250 9.314 10.327 1.00 46.38 122 ASP A CA 1
ATOM 988 C C . ASP A 1 122 ? 15.331 8.084 10.413 1.00 46.38 122 ASP A C 1
ATOM 990 O O . ASP A 1 122 ? 14.248 7.972 9.836 1.00 46.38 122 ASP A O 1
ATOM 994 N N . GLY A 1 123 ? 15.867 7.061 11.084 1.00 49.22 123 GLY A N 1
ATOM 995 C CA . GLY A 1 123 ? 15.328 5.704 11.192 1.00 49.22 123 GLY A CA 1
ATOM 996 C C . GLY A 1 123 ? 14.103 5.548 12.099 1.00 49.22 123 GLY A C 1
ATOM 997 O O . GLY A 1 123 ? 13.929 4.484 12.689 1.00 49.22 123 GLY A O 1
ATOM 998 N N . SER A 1 124 ? 13.251 6.570 12.228 1.00 50.84 124 SER A N 1
ATOM 999 C CA . SER A 1 124 ? 12.045 6.505 13.070 1.00 50.84 124 SER A CA 1
ATOM 1000 C C . SER A 1 124 ? 10.759 6.152 12.311 1.00 50.84 124 SER A C 1
ATOM 1002 O O . SER A 1 124 ? 9.753 5.870 12.957 1.00 50.84 124 SER A O 1
ATOM 1004 N N . VAL A 1 125 ? 10.747 6.161 10.971 1.00 48.38 125 VAL A N 1
ATOM 1005 C CA . VAL A 1 125 ? 9.487 6.022 10.199 1.00 48.38 125 VAL A CA 1
ATOM 1006 C C . VAL A 1 125 ? 9.358 4.673 9.477 1.00 48.38 125 VAL A C 1
ATOM 1008 O O . VAL A 1 125 ? 8.252 4.218 9.193 1.00 48.38 125 VAL A O 1
ATOM 1011 N N . VAL A 1 126 ? 10.469 3.978 9.220 1.00 50.62 126 VAL A N 1
ATOM 1012 C CA . VAL A 1 126 ? 10.470 2.758 8.388 1.00 50.62 126 VAL A CA 1
ATOM 1013 C C . VAL A 1 126 ? 10.204 1.478 9.198 1.00 50.62 126 VAL A C 1
ATOM 1015 O O . VAL A 1 126 ? 9.692 0.494 8.665 1.00 50.62 126 VAL A O 1
ATOM 1018 N N . THR A 1 127 ? 10.489 1.476 1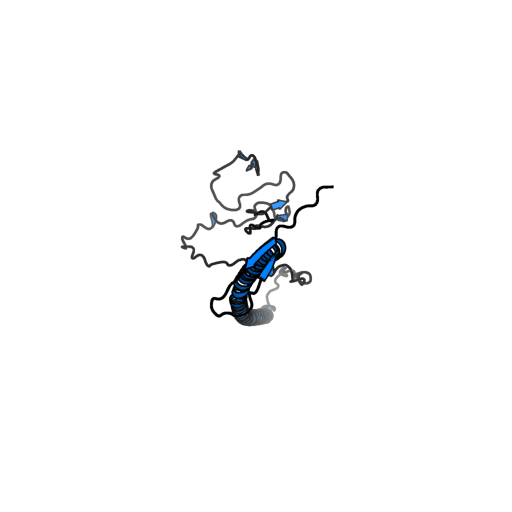0.501 1.00 48.75 127 THR A N 1
ATOM 1019 C CA . THR A 1 127 ? 10.421 0.263 11.336 1.00 48.75 127 THR A CA 1
ATOM 1020 C C . THR A 1 127 ? 8.996 -0.142 11.720 1.00 48.75 127 THR A C 1
ATOM 1022 O O . THR A 1 127 ? 8.717 -1.337 11.829 1.00 48.75 127 THR A O 1
ATOM 1025 N N . ASP A 1 128 ? 8.068 0.810 11.827 1.00 46.38 128 ASP A N 1
ATOM 1026 C CA . ASP A 1 128 ? 6.684 0.528 12.238 1.00 46.38 128 ASP A CA 1
ATOM 1027 C C . ASP A 1 128 ? 5.857 -0.148 11.124 1.00 46.38 128 ASP A C 1
ATOM 1029 O O . ASP A 1 128 ? 4.982 -0.976 11.391 1.00 46.38 128 ASP A O 1
ATOM 1033 N N . LYS A 1 129 ? 6.185 0.127 9.851 1.00 49.34 129 LYS A N 1
ATOM 1034 C CA . LYS A 1 129 ? 5.522 -0.497 8.691 1.00 49.34 129 LYS A CA 1
ATOM 1035 C C . LYS A 1 129 ? 6.027 -1.909 8.379 1.00 49.34 129 LYS A C 1
ATOM 1037 O O . LYS A 1 129 ? 5.268 -2.715 7.846 1.00 49.34 129 LYS A O 1
ATOM 1042 N N . LEU A 1 130 ? 7.276 -2.241 8.718 1.00 48.50 130 LEU A N 1
ATOM 1043 C CA . LEU A 1 130 ? 7.819 -3.587 8.480 1.00 48.50 130 LEU A CA 1
ATOM 1044 C C . LEU A 1 130 ? 7.391 -4.600 9.555 1.00 48.50 130 LEU A C 1
ATOM 1046 O O . LEU A 1 130 ? 7.243 -5.783 9.256 1.00 48.50 130 LEU A O 1
ATOM 1050 N N . ALA A 1 131 ? 7.144 -4.154 10.790 1.00 46.72 131 ALA A N 1
ATOM 1051 C CA . ALA A 1 131 ? 6.798 -5.035 11.909 1.00 46.72 131 ALA A CA 1
ATOM 1052 C C . AL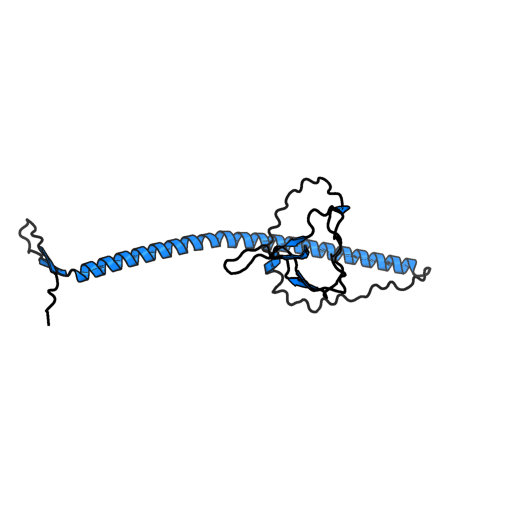A A 1 131 ? 5.371 -5.621 11.836 1.00 46.72 131 ALA A C 1
ATOM 1054 O O . ALA A 1 131 ? 5.070 -6.620 12.492 1.00 46.72 131 ALA A O 1
ATOM 1055 N N . THR A 1 132 ? 4.482 -5.036 11.027 1.00 45.34 132 THR A N 1
ATOM 1056 C CA . THR A 1 132 ? 3.099 -5.516 10.843 1.00 45.34 132 THR A CA 1
ATOM 1057 C C . THR A 1 132 ? 2.944 -6.545 9.720 1.00 45.34 132 THR A C 1
ATOM 1059 O O . THR A 1 132 ? 1.918 -7.227 9.653 1.00 45.34 132 THR A O 1
ATOM 1062 N N . LEU A 1 133 ? 3.967 -6.751 8.887 1.00 48.34 133 LEU A N 1
ATOM 1063 C CA . LEU A 1 133 ? 4.006 -7.835 7.907 1.00 48.34 133 LEU A CA 1
ATOM 1064 C C . LEU A 1 133 ? 4.406 -9.140 8.608 1.00 48.34 133 LEU A C 1
ATOM 1066 O O . LEU A 1 133 ? 5.539 -9.608 8.519 1.00 48.34 133 LEU A O 1
ATOM 1070 N N . LYS A 1 134 ? 3.450 -9.774 9.301 1.00 43.22 134 LYS A N 1
ATOM 1071 C CA . LYS A 1 134 ? 3.550 -11.200 9.645 1.00 43.22 134 LYS A CA 1
ATOM 1072 C C . LYS A 1 134 ? 3.480 -12.010 8.353 1.00 43.22 134 LYS A C 1
ATOM 1074 O O . LYS A 1 134 ? 2.431 -12.549 8.005 1.00 43.22 134 LYS A O 1
ATOM 1079 N N . VAL A 1 135 ? 4.598 -12.081 7.636 1.00 47.69 135 VAL A N 1
ATOM 1080 C CA . VAL A 1 135 ? 4.789 -13.012 6.527 1.00 47.69 135 VAL A CA 1
ATOM 1081 C C . VAL A 1 135 ? 4.780 -14.409 7.140 1.00 47.69 135 VAL A C 1
ATOM 1083 O O . VAL A 1 135 ? 5.797 -14.921 7.604 1.00 47.69 135 VAL A O 1
ATOM 1086 N N . GLN A 1 136 ? 3.595 -15.014 7.227 1.00 39.12 136 GLN A N 1
ATOM 1087 C CA . GLN A 1 136 ? 3.508 -16.457 7.393 1.00 39.12 136 GLN A CA 1
ATOM 1088 C C . GLN A 1 136 ? 4.255 -17.062 6.201 1.00 39.12 136 GLN A C 1
ATOM 1090 O O . GLN A 1 136 ? 3.980 -16.649 5.071 1.00 39.12 136 GLN A O 1
ATOM 1095 N N . PRO A 1 137 ? 5.197 -17.998 6.406 1.00 43.34 137 PRO A N 1
ATOM 1096 C CA . PRO A 1 137 ? 5.749 -18.755 5.301 1.00 43.34 137 PRO A CA 1
ATOM 1097 C C . PRO A 1 137 ? 4.607 -19.610 4.758 1.00 43.34 137 PRO A C 1
ATOM 1099 O O . PRO A 1 137 ? 4.344 -20.714 5.230 1.00 43.34 137 PRO A O 1
ATOM 1102 N N . VAL A 1 138 ? 3.865 -19.057 3.800 1.00 47.12 138 VAL A N 1
ATOM 1103 C CA . VAL A 1 138 ? 2.972 -19.835 2.960 1.00 47.12 138 VAL A CA 1
ATOM 1104 C C . VAL A 1 138 ? 3.899 -20.823 2.275 1.00 47.12 138 VAL A C 1
ATOM 1106 O O . VAL A 1 138 ? 4.763 -20.427 1.495 1.00 47.12 138 VAL A O 1
ATOM 1109 N N . SER A 1 139 ? 3.786 -22.099 2.641 1.00 43.69 139 SER A N 1
ATOM 1110 C CA . SER A 1 139 ? 4.404 -23.186 1.895 1.00 43.69 139 SER A CA 1
ATOM 1111 C C . SER A 1 139 ? 3.713 -23.200 0.537 1.00 43.69 139 SER A C 1
ATOM 1113 O O . SER A 1 139 ? 2.686 -23.849 0.343 1.00 43.69 139 SER A O 1
ATOM 1115 N N . TYR A 1 140 ? 4.216 -22.374 -0.379 1.00 47.22 140 TYR A N 1
ATOM 1116 C CA . TYR A 1 140 ? 3.873 -22.470 -1.779 1.00 47.22 140 TYR A CA 1
ATOM 1117 C C . TYR A 1 140 ? 4.310 -23.873 -2.179 1.00 47.22 140 TYR A C 1
ATOM 1119 O O . TYR A 1 140 ? 5.487 -24.229 -2.102 1.00 47.22 140 TYR A O 1
ATOM 1127 N N . ARG A 1 141 ? 3.337 -24.714 -2.531 1.00 47.06 141 ARG A N 1
ATOM 1128 C CA . ARG A 1 141 ? 3.617 -25.900 -3.327 1.00 47.06 141 ARG A CA 1
ATOM 1129 C C . ARG A 1 141 ? 4.412 -25.380 -4.520 1.00 47.06 141 ARG A C 1
ATOM 1131 O O . ARG A 1 141 ? 3.873 -24.608 -5.306 1.00 47.06 141 ARG A O 1
ATOM 1138 N N . GLN A 1 142 ? 5.700 -25.709 -4.575 1.00 53.47 142 GLN A N 1
ATOM 1139 C CA . GLN A 1 142 ? 6.596 -25.382 -5.679 1.00 53.47 142 GLN A CA 1
ATOM 1140 C C . GLN A 1 142 ? 6.173 -26.191 -6.907 1.00 53.47 142 GLN A C 1
ATOM 1142 O O . GLN A 1 142 ? 6.890 -27.061 -7.384 1.00 53.47 142 GLN A O 1
ATOM 1147 N N . GLU A 1 143 ? 4.980 -25.930 -7.426 1.00 58.19 143 GLU A N 1
ATOM 1148 C CA . GLU A 1 143 ? 4.819 -25.998 -8.864 1.00 58.19 143 GLU A CA 1
ATOM 1149 C C . GLU A 1 143 ? 5.694 -24.858 -9.370 1.00 58.19 143 GLU A C 1
ATOM 1151 O O . GLU A 1 143 ? 5.447 -23.694 -9.054 1.00 58.19 143 GLU A O 1
ATOM 1156 N N . ALA A 1 144 ? 6.821 -25.207 -9.991 1.00 64.19 144 ALA A N 1
ATOM 1157 C CA . ALA A 1 144 ? 7.747 -24.234 -10.538 1.00 64.19 144 ALA A CA 1
ATOM 1158 C C . ALA A 1 144 ? 6.971 -23.372 -11.538 1.00 64.19 144 ALA A C 1
ATOM 1160 O O . ALA A 1 144 ? 6.690 -23.806 -12.654 1.00 64.19 144 ALA A O 1
ATOM 1161 N N . LEU A 1 145 ? 6.556 -22.185 -11.099 1.00 72.75 145 LEU A N 1
ATOM 1162 C CA . LEU A 1 145 ? 5.924 -21.211 -11.969 1.00 72.75 145 LEU A CA 1
ATOM 1163 C C . LEU A 1 145 ? 6.933 -20.891 -13.071 1.00 72.75 145 LEU A C 1
ATOM 1165 O O . LEU A 1 145 ? 8.104 -20.636 -12.777 1.00 72.75 145 LEU A O 1
ATOM 1169 N N . ASP A 1 146 ? 6.489 -20.945 -14.326 1.00 85.31 146 ASP A N 1
ATOM 1170 C CA . ASP A 1 146 ? 7.317 -20.528 -15.453 1.00 85.31 146 ASP A CA 1
ATOM 1171 C C . ASP A 1 146 ? 7.790 -19.088 -15.178 1.00 85.31 146 ASP A C 1
ATOM 1173 O O . ASP A 1 146 ? 6.939 -18.212 -14.980 1.00 85.31 146 ASP A O 1
ATOM 1177 N N . PRO A 1 147 ? 9.109 -18.814 -15.131 1.00 86.88 147 PRO A N 1
ATOM 1178 C CA . PRO A 1 147 ? 9.632 -17.484 -14.821 1.00 86.88 147 PRO A CA 1
ATOM 1179 C C . PRO A 1 147 ? 9.059 -16.382 -15.715 1.00 86.88 147 PRO A C 1
ATOM 1181 O O . PRO A 1 147 ? 9.000 -15.227 -15.305 1.00 86.88 147 PRO A O 1
ATOM 1184 N N . ARG A 1 148 ? 8.594 -16.737 -16.918 1.00 88.25 148 ARG A N 1
ATOM 1185 C CA . ARG A 1 148 ? 7.937 -15.817 -17.849 1.00 88.25 148 ARG A CA 1
ATOM 1186 C C . ARG A 1 148 ? 6.639 -15.224 -17.310 1.00 88.25 148 ARG A C 1
ATOM 1188 O O . ARG A 1 148 ? 6.277 -14.127 -17.710 1.00 88.25 148 ARG A O 1
ATOM 1195 N N . TRP A 1 149 ? 5.945 -15.918 -16.411 1.00 88.75 149 TRP A N 1
ATOM 1196 C CA . TRP A 1 149 ? 4.689 -15.455 -15.804 1.00 88.75 149 TRP A CA 1
ATOM 1197 C C . TRP A 1 149 ? 4.913 -14.656 -14.517 1.00 88.75 149 TRP A C 1
ATOM 1199 O O . TRP A 1 149 ? 3.954 -14.238 -13.869 1.00 88.75 149 TRP A O 1
ATOM 1209 N N . VAL A 1 150 ? 6.172 -14.449 -14.128 1.00 90.06 150 VAL A N 1
ATOM 1210 C CA . VAL A 1 150 ? 6.542 -13.685 -12.939 1.00 90.06 150 VAL A CA 1
ATOM 1211 C C . VAL A 1 150 ? 6.884 -12.250 -13.354 1.00 90.06 150 VAL A C 1
ATOM 1213 O O . VAL A 1 150 ? 7.812 -12.054 -14.143 1.00 90.06 150 VAL A O 1
ATOM 1216 N N . PRO A 1 151 ? 6.181 -11.230 -12.822 1.00 92.31 151 PRO A N 1
ATOM 1217 C CA . PRO A 1 151 ? 6.520 -9.829 -13.054 1.00 92.31 151 PRO A CA 1
ATOM 1218 C C . PRO A 1 151 ? 7.982 -9.535 -12.720 1.00 92.31 151 PRO A C 1
ATOM 1220 O O . PRO A 1 151 ? 8.411 -9.715 -11.581 1.00 92.31 151 PRO A O 1
ATOM 1223 N N . SER A 1 152 ? 8.748 -9.084 -13.712 1.00 89.69 152 SER A N 1
ATOM 1224 C CA . SER A 1 152 ? 10.204 -8.907 -13.589 1.00 89.69 152 SER A CA 1
ATOM 1225 C C . SER A 1 152 ? 10.698 -7.513 -13.982 1.00 89.69 152 SER A C 1
ATOM 1227 O O . SER A 1 152 ? 11.835 -7.151 -13.673 1.00 89.69 152 SER A O 1
ATOM 1229 N N . VAL A 1 153 ? 9.844 -6.696 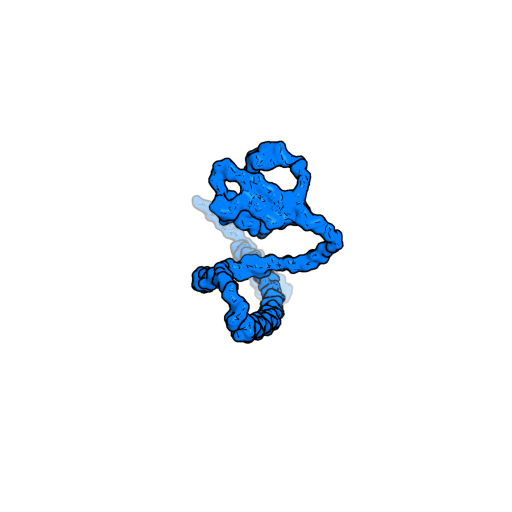-14.605 1.00 91.19 153 VAL A N 1
ATOM 1230 C CA . VAL A 1 153 ? 10.165 -5.326 -15.035 1.00 91.19 153 VAL A CA 1
ATOM 1231 C C . VAL A 1 153 ? 9.122 -4.320 -14.550 1.00 91.19 153 VAL A C 1
ATOM 1233 O O . VAL A 1 153 ? 8.025 -4.688 -14.134 1.00 91.19 153 VAL A O 1
ATOM 1236 N N . TRP A 1 154 ? 9.471 -3.033 -14.589 1.00 92.81 154 TRP A N 1
ATOM 1237 C CA . TRP A 1 154 ? 8.526 -1.950 -14.308 1.00 92.81 154 TRP A CA 1
ATOM 1238 C C . TRP A 1 154 ? 7.584 -1.727 -15.499 1.00 92.81 154 TRP A C 1
ATOM 1240 O O . TRP A 1 154 ? 8.034 -1.831 -16.640 1.00 92.81 154 TRP A O 1
ATOM 1250 N N . PRO A 1 155 ? 6.306 -1.378 -15.258 1.00 95.12 155 PRO A N 1
ATOM 1251 C CA . PRO A 1 155 ? 5.335 -1.150 -16.329 1.00 95.12 155 PRO A CA 1
ATOM 1252 C C . PRO A 1 155 ? 5.610 0.130 -17.132 1.00 95.12 155 PRO A C 1
ATOM 1254 O O . PRO A 1 155 ? 5.119 0.267 -18.244 1.00 95.12 155 PRO A O 1
ATOM 1257 N N . ILE A 1 156 ? 6.406 1.060 -16.599 1.00 95.19 156 ILE A N 1
ATOM 1258 C CA . ILE A 1 156 ? 6.867 2.267 -17.297 1.00 95.19 156 ILE A CA 1
ATOM 1259 C C . ILE A 1 156 ? 8.387 2.431 -17.117 1.00 95.19 156 ILE A C 1
ATOM 1261 O O . ILE A 1 156 ? 8.947 1.885 -16.157 1.00 95.19 156 ILE A O 1
ATOM 1265 N N . PRO A 1 157 ? 9.081 3.198 -17.980 1.00 87.88 157 PRO A N 1
ATOM 1266 C CA . PRO A 1 157 ? 10.495 3.502 -17.781 1.00 87.88 157 PRO A CA 1
ATOM 1267 C C . PRO A 1 157 ? 10.737 4.193 -16.432 1.00 87.88 157 PRO A C 1
ATOM 1269 O O . PRO A 1 157 ? 10.058 5.158 -16.079 1.00 87.88 157 PRO A O 1
ATOM 1272 N N . ARG A 1 158 ? 11.745 3.738 -15.676 1.00 82.50 158 ARG A N 1
ATOM 1273 C CA . ARG A 1 158 ? 12.064 4.316 -14.354 1.00 82.50 158 ARG A CA 1
ATOM 1274 C C . ARG A 1 158 ? 12.486 5.786 -14.403 1.00 82.50 158 ARG A C 1
ATOM 1276 O O . ARG A 1 158 ? 12.391 6.470 -13.396 1.00 82.50 158 ARG A O 1
ATOM 1283 N N . SER A 1 159 ? 12.952 6.271 -15.551 1.00 82.75 159 SER A N 1
ATOM 1284 C CA . SER A 1 159 ? 13.301 7.681 -15.751 1.00 82.75 159 SER A CA 1
ATOM 1285 C C . SER A 1 159 ? 12.082 8.602 -15.863 1.00 82.75 159 SER A C 1
ATOM 1287 O O . SER A 1 159 ? 12.241 9.813 -15.746 1.00 82.75 159 SER A O 1
ATOM 1289 N N . SER A 1 160 ? 10.886 8.056 -16.108 1.00 79.31 160 SER A N 1
ATOM 1290 C CA . SER A 1 160 ? 9.676 8.827 -16.422 1.00 79.31 160 SER A CA 1
ATOM 1291 C C . SER A 1 160 ? 8.551 8.688 -15.400 1.00 79.31 160 SER A C 1
ATOM 1293 O O . SER A 1 160 ? 7.468 9.219 -15.639 1.00 79.31 160 SER A O 1
ATOM 1295 N N . GLY A 1 161 ? 8.768 8.009 -14.271 1.00 85.50 161 GLY A N 1
ATOM 1296 C CA . GLY A 1 161 ? 7.760 8.007 -13.221 1.00 85.50 161 GLY A CA 1
ATOM 1297 C C . GLY A 1 161 ? 8.248 7.644 -11.832 1.00 85.50 161 GLY A C 1
ATOM 1298 O O . GLY A 1 161 ? 9.330 7.094 -11.638 1.00 85.50 161 GLY A O 1
ATOM 1299 N N . PHE A 1 162 ? 7.421 8.014 -10.863 1.00 91.00 162 PHE A N 1
ATOM 1300 C CA . PHE A 1 162 ? 7.698 7.918 -9.436 1.00 91.00 162 PHE A CA 1
ATOM 1301 C C . PHE A 1 162 ? 6.459 7.413 -8.699 1.00 91.00 162 PHE A C 1
ATOM 1303 O O . PHE A 1 162 ? 5.329 7.700 -9.093 1.00 91.00 162 PHE A O 1
ATOM 1310 N N . VAL A 1 163 ? 6.673 6.640 -7.635 1.00 93.69 163 VAL A N 1
ATOM 1311 C CA . VAL A 1 163 ? 5.582 6.079 -6.831 1.00 93.69 163 VAL A CA 1
ATOM 1312 C C . VAL A 1 163 ? 4.963 7.190 -5.986 1.00 93.69 163 VAL A C 1
ATOM 1314 O O . VAL A 1 163 ? 5.656 7.813 -5.184 1.00 93.69 163 VAL A O 1
ATOM 1317 N N . THR A 1 164 ? 3.667 7.441 -6.160 1.00 92.81 164 THR A N 1
ATOM 1318 C CA . THR A 1 164 ? 2.904 8.426 -5.376 1.00 92.81 164 THR A CA 1
ATOM 1319 C C . THR A 1 164 ? 2.120 7.790 -4.239 1.00 92.81 164 THR A C 1
ATOM 1321 O O . THR A 1 164 ? 1.905 8.436 -3.215 1.00 92.81 164 THR A O 1
ATOM 1324 N N . ALA A 1 165 ? 1.718 6.529 -4.396 1.00 89.19 165 ALA A N 1
ATOM 1325 C CA . ALA A 1 165 ? 1.070 5.754 -3.347 1.00 89.19 165 ALA A CA 1
ATOM 1326 C C . ALA A 1 165 ? 1.538 4.297 -3.394 1.00 89.19 165 ALA A C 1
ATOM 1328 O O . ALA A 1 165 ? 1.564 3.661 -4.448 1.00 89.19 165 ALA A O 1
ATOM 1329 N N . GLU A 1 166 ? 1.911 3.771 -2.233 1.00 90.88 166 GLU A N 1
ATOM 1330 C CA . GLU A 1 166 ? 2.317 2.377 -2.069 1.00 90.88 166 GLU A CA 1
ATOM 1331 C C . GLU A 1 166 ? 1.109 1.472 -1.825 1.00 90.88 166 GLU A C 1
ATOM 1333 O O . GLU A 1 166 ? 0.024 1.930 -1.462 1.00 90.88 166 GLU A O 1
ATOM 1338 N N . TYR A 1 167 ? 1.332 0.167 -1.953 1.00 90.94 167 TYR A N 1
ATOM 1339 C CA . TYR A 1 167 ? 0.360 -0.840 -1.558 1.00 90.94 167 TYR A CA 1
ATOM 1340 C C . TYR A 1 167 ? 0.095 -0.782 -0.052 1.00 90.94 167 TYR A C 1
ATOM 1342 O O . TYR A 1 167 ? 1.011 -0.858 0.769 1.00 90.94 167 TYR A O 1
ATOM 1350 N N . GLU A 1 168 ? -1.179 -0.716 0.321 1.00 88.06 168 GLU A N 1
ATOM 1351 C CA . GLU A 1 168 ? -1.616 -0.712 1.707 1.00 88.06 168 GLU A CA 1
ATOM 1352 C C . GLU A 1 168 ? -2.823 -1.635 1.898 1.00 88.06 168 GLU A C 1
ATOM 1354 O O . GLU A 1 168 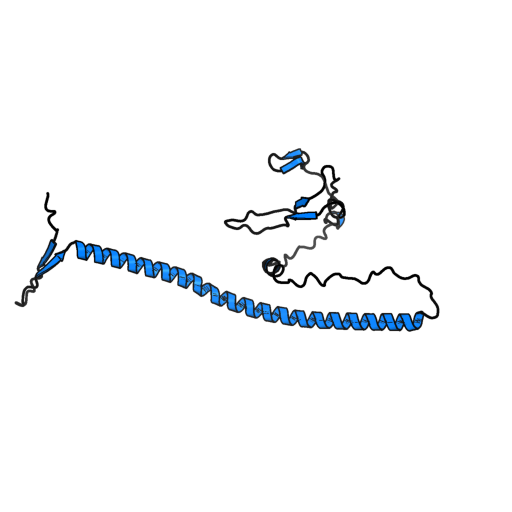? -3.969 -1.286 1.614 1.00 88.06 168 GLU A O 1
ATOM 1359 N N . ALA A 1 169 ? -2.562 -2.828 2.439 1.00 81.75 169 ALA A N 1
ATOM 1360 C CA . ALA A 1 169 ? -3.594 -3.825 2.728 1.00 81.75 169 ALA A CA 1
ATOM 1361 C C . ALA A 1 169 ? -4.432 -3.511 3.979 1.00 81.75 169 ALA A C 1
ATOM 1363 O O . ALA A 1 169 ? -5.492 -4.107 4.177 1.00 81.75 169 ALA A O 1
ATOM 1364 N N . THR A 1 170 ? -3.951 -2.628 4.856 1.00 77.31 170 THR A N 1
ATOM 1365 C CA . THR A 1 170 ? -4.574 -2.398 6.159 1.00 77.31 170 THR A CA 1
ATOM 1366 C C . THR A 1 170 ? -5.827 -1.547 6.013 1.00 77.31 170 THR A C 1
ATOM 1368 O O . THR A 1 170 ? -5.770 -0.390 5.608 1.00 77.31 170 THR A O 1
ATOM 1371 N N . ARG A 1 171 ? -6.972 -2.106 6.411 1.00 66.56 171 ARG A N 1
ATOM 1372 C CA . ARG A 1 171 ? -8.249 -1.392 6.471 1.00 66.56 171 ARG A CA 1
ATOM 1373 C C . ARG A 1 171 ? -8.466 -0.845 7.882 1.00 66.56 171 ARG A C 1
ATOM 1375 O O . ARG A 1 171 ? -8.592 -1.618 8.830 1.00 66.56 171 ARG A O 1
ATOM 1382 N N . GLY A 1 172 ? -8.498 0.478 8.026 1.00 67.31 172 GLY A N 1
ATOM 1383 C CA . GLY A 1 172 ? -8.771 1.159 9.296 1.00 67.31 172 GLY A CA 1
ATOM 1384 C C . GLY A 1 172 ? -10.167 1.783 9.326 1.00 67.31 172 GLY A C 1
ATOM 1385 O O . GLY A 1 172 ? -10.772 2.004 8.283 1.00 67.31 172 GLY A O 1
ATOM 1386 N N . VAL A 1 173 ? -10.666 2.139 10.516 1.00 68.38 173 VAL A N 1
ATOM 1387 C CA . VAL A 1 173 ? -11.962 2.842 10.682 1.00 68.38 173 VAL A CA 1
ATOM 1388 C C . VAL A 1 173 ? -11.990 4.187 9.934 1.00 68.38 173 VAL A C 1
ATOM 1390 O O . VAL A 1 173 ? -13.046 4.625 9.495 1.00 68.38 173 VAL A O 1
ATOM 1393 N N . LEU A 1 174 ? -10.823 4.817 9.758 1.00 67.56 174 LEU A N 1
ATOM 1394 C CA . LEU A 1 174 ? -10.631 6.092 9.054 1.00 67.56 174 LEU A CA 1
ATOM 1395 C C . LEU A 1 174 ? -9.693 5.980 7.839 1.00 67.56 174 LEU A C 1
ATOM 1397 O O . LEU A 1 174 ? -9.331 7.001 7.261 1.00 67.56 174 LEU A O 1
ATOM 1401 N N . LYS A 1 175 ? -9.245 4.770 7.473 1.00 64.19 175 LYS A N 1
ATOM 1402 C CA . LYS A 1 175 ? -8.225 4.583 6.435 1.00 64.19 175 LYS A CA 1
ATOM 1403 C C . LYS A 1 175 ? -8.688 3.580 5.387 1.00 64.19 175 LYS A C 1
ATOM 1405 O O . LYS A 1 175 ? -8.957 2.420 5.710 1.00 64.19 175 LYS A O 1
ATOM 1410 N N . ASN A 1 176 ? -8.777 4.053 4.147 1.00 74.31 176 ASN A N 1
ATOM 1411 C CA . ASN A 1 176 ? -9.118 3.231 2.995 1.00 74.31 176 ASN A CA 1
ATOM 1412 C C . ASN A 1 176 ? -7.934 2.341 2.611 1.00 74.31 176 ASN A C 1
ATOM 1414 O O . ASN A 1 176 ? -6.778 2.730 2.749 1.00 74.31 176 ASN A O 1
ATOM 1418 N N . GLN A 1 177 ? -8.256 1.140 2.139 1.00 87.56 177 GLN A N 1
ATOM 1419 C CA . GLN A 1 177 ? -7.286 0.181 1.630 1.00 87.56 177 GLN A CA 1
ATOM 1420 C C . GLN A 1 177 ? -6.824 0.614 0.235 1.00 87.56 177 GLN A C 1
ATOM 1422 O O . GLN A 1 177 ? -7.657 1.002 -0.584 1.00 87.56 177 GLN A O 1
ATOM 1427 N N . HIS A 1 178 ? -5.527 0.500 -0.044 1.00 90.44 178 HIS A N 1
ATOM 1428 C CA . HIS A 1 178 ? -4.963 0.752 -1.365 1.00 90.44 178 HIS A CA 1
ATOM 1429 C C . HIS A 1 178 ? -4.373 -0.547 -1.922 1.00 90.44 178 HIS A C 1
ATOM 1431 O O . HIS A 1 178 ? -3.317 -1.007 -1.498 1.00 90.44 178 HIS A O 1
ATOM 1437 N N . LEU A 1 179 ? -5.104 -1.185 -2.837 1.00 91.38 179 LEU A N 1
ATOM 1438 C CA . LEU A 1 179 ? -4.794 -2.527 -3.349 1.00 91.38 179 LEU A CA 1
ATOM 1439 C C . LEU A 1 179 ? -3.845 -2.537 -4.556 1.00 91.38 179 LEU A C 1
ATOM 1441 O O . LEU A 1 179 ? -3.706 -3.563 -5.219 1.00 91.38 179 LEU A O 1
ATOM 1445 N N . GLY A 1 180 ? -3.183 -1.417 -4.829 1.00 90.38 180 GLY A N 1
ATOM 1446 C CA . GLY A 1 180 ? -2.257 -1.260 -5.940 1.00 90.38 180 GLY A CA 1
ATOM 1447 C C . GLY A 1 180 ? -1.082 -0.367 -5.570 1.00 90.38 180 GLY A C 1
ATOM 1448 O O . GLY A 1 180 ? -0.865 -0.047 -4.403 1.00 90.38 180 GLY A O 1
ATOM 1449 N N . ILE A 1 181 ? -0.313 0.011 -6.583 1.00 92.12 181 ILE A N 1
ATOM 1450 C CA . ILE A 1 181 ? 0.685 1.072 -6.488 1.00 92.12 181 ILE A CA 1
ATOM 1451 C C . ILE A 1 181 ? 0.310 2.151 -7.494 1.00 92.12 181 ILE A C 1
ATOM 1453 O O . ILE A 1 181 ? -0.026 1.834 -8.635 1.00 92.12 181 ILE A O 1
ATOM 1457 N N . ASP A 1 182 ? 0.414 3.406 -7.080 1.00 93.94 182 ASP A N 1
ATOM 1458 C CA . ASP A 1 182 ? 0.195 4.536 -7.972 1.00 93.94 182 ASP A CA 1
ATOM 1459 C C . ASP A 1 182 ? 1.545 5.041 -8.446 1.00 93.94 182 ASP A C 1
ATOM 1461 O O . ASP A 1 182 ? 2.432 5.339 -7.640 1.00 93.94 182 ASP A O 1
ATOM 1465 N N . ILE A 1 183 ? 1.699 5.133 -9.763 1.00 94.12 183 ILE A N 1
ATOM 1466 C CA . ILE A 1 183 ? 2.912 5.627 -10.398 1.00 94.12 183 ILE A CA 1
ATOM 1467 C C . ILE A 1 183 ? 2.534 6.847 -11.227 1.00 94.12 183 ILE A C 1
ATOM 1469 O O . ILE A 1 183 ? 1.804 6.738 -12.212 1.00 94.12 183 ILE A O 1
ATOM 1473 N N . ALA A 1 184 ? 3.041 8.013 -10.841 1.00 93.94 184 ALA A N 1
ATOM 1474 C CA . ALA A 1 184 ? 2.852 9.227 -11.615 1.00 93.94 184 ALA A CA 1
ATOM 1475 C C . ALA A 1 184 ? 3.779 9.228 -12.832 1.00 93.94 184 ALA A C 1
ATOM 1477 O O . ALA A 1 184 ? 4.986 9.017 -12.702 1.00 93.94 184 ALA A O 1
ATOM 1478 N N . ALA A 1 185 ? 3.211 9.504 -14.004 1.00 92.75 185 ALA A N 1
ATOM 1479 C CA . ALA A 1 185 ? 3.926 9.667 -15.263 1.00 92.75 185 ALA A CA 1
ATOM 1480 C C . ALA A 1 185 ? 3.216 10.712 -16.144 1.00 92.75 185 ALA A C 1
ATOM 1482 O O . ALA A 1 185 ? 2.006 10.915 -15.994 1.00 92.75 185 ALA A O 1
ATOM 1483 N N . PRO A 1 186 ? 3.923 11.381 -17.074 1.00 93.56 186 PRO A N 1
ATOM 1484 C CA . PRO A 1 186 ? 3.290 12.265 -18.049 1.00 93.56 186 PRO A CA 1
ATOM 1485 C C . PRO A 1 186 ? 2.211 11.546 -18.870 1.00 93.56 186 PRO A C 1
ATOM 1487 O O . PRO A 1 186 ? 2.354 10.368 -19.215 1.00 93.56 186 PRO A O 1
ATOM 1490 N N . ALA A 1 187 ? 1.145 12.263 -19.231 1.00 92.31 187 ALA A N 1
ATOM 1491 C CA . ALA A 1 187 ? 0.100 11.722 -20.096 1.00 92.31 187 ALA A CA 1
ATOM 1492 C C . ALA A 1 187 ? 0.690 11.257 -21.442 1.00 92.31 187 ALA A C 1
ATOM 1494 O O . ALA A 1 187 ? 1.523 11.943 -22.032 1.00 92.31 187 ALA A O 1
ATOM 1495 N N . GLY A 1 188 ? 0.258 10.086 -21.917 1.00 91.44 188 GLY A N 1
ATOM 1496 C CA . GLY A 1 188 ? 0.782 9.459 -23.138 1.00 91.44 188 GLY A CA 1
ATOM 1497 C C . GLY A 1 188 ? 2.032 8.592 -22.940 1.00 91.44 188 GLY A C 1
ATOM 1498 O O . GLY A 1 188 ? 2.533 8.034 -23.915 1.00 91.44 188 GLY A O 1
ATOM 1499 N N . THR A 1 189 ? 2.529 8.434 -21.706 1.00 92.81 189 THR A N 1
ATOM 1500 C CA . THR A 1 189 ? 3.598 7.467 -21.403 1.00 92.81 189 THR A CA 1
ATOM 1501 C C . THR A 1 189 ? 3.155 6.052 -21.780 1.00 92.81 189 THR A C 1
ATOM 1503 O O . THR A 1 189 ? 2.064 5.615 -21.419 1.00 92.81 189 THR A O 1
ATOM 1506 N N . THR A 1 190 ? 4.000 5.328 -22.515 1.00 94.06 190 THR A N 1
ATOM 1507 C CA . THR A 1 190 ? 3.720 3.943 -22.914 1.00 94.06 190 THR A CA 1
ATOM 1508 C C . THR A 1 190 ? 3.796 3.006 -21.708 1.00 94.06 190 THR A C 1
ATOM 1510 O O . THR A 1 190 ? 4.766 3.048 -20.952 1.00 94.06 190 THR A O 1
ATOM 1513 N N . ILE A 1 191 ? 2.779 2.154 -21.551 1.00 94.56 191 ILE A N 1
ATOM 1514 C CA . ILE A 1 191 ? 2.700 1.132 -20.503 1.00 94.56 191 ILE A CA 1
ATOM 1515 C C . ILE A 1 191 ? 3.054 -0.228 -21.111 1.00 94.56 191 ILE A C 1
ATOM 1517 O O . ILE A 1 191 ? 2.527 -0.611 -22.156 1.00 94.56 191 ILE A O 1
ATOM 1521 N N . HIS A 1 192 ? 3.941 -0.961 -20.447 1.00 95.06 192 HIS A N 1
ATOM 1522 C CA . HIS A 1 192 ? 4.415 -2.280 -20.844 1.00 95.06 192 HIS A CA 1
ATOM 1523 C C . HIS A 1 192 ? 3.914 -3.358 -19.880 1.00 95.06 192 HIS A C 1
ATOM 1525 O O . HIS A 1 192 ? 3.794 -3.135 -18.673 1.00 95.06 192 HIS A O 1
ATOM 1531 N N . ALA A 1 193 ? 3.663 -4.557 -20.408 1.00 95.69 193 ALA A N 1
ATOM 1532 C CA . ALA A 1 193 ? 3.405 -5.728 -19.581 1.00 95.69 193 ALA A CA 1
ATOM 1533 C C . ALA A 1 193 ? 4.660 -6.085 -18.767 1.00 95.69 193 ALA A C 1
ATOM 1535 O O . ALA A 1 193 ? 5.778 -6.050 -19.281 1.00 95.69 193 ALA A O 1
ATOM 1536 N N . THR A 1 194 ? 4.477 -6.432 -17.494 1.00 95.25 194 THR A N 1
ATOM 1537 C CA . THR A 1 194 ? 5.585 -6.742 -16.575 1.00 95.25 194 THR A CA 1
ATOM 1538 C C . THR A 1 194 ? 6.036 -8.204 -16.636 1.00 95.25 194 THR A C 1
ATOM 1540 O O . THR A 1 194 ? 7.088 -8.541 -16.087 1.00 95.25 194 THR A O 1
ATOM 1543 N N . ALA A 1 195 ? 5.249 -9.053 -17.301 1.00 95.12 195 ALA A N 1
ATOM 1544 C CA . ALA A 1 195 ? 5.458 -10.479 -17.526 1.00 95.12 195 ALA A CA 1
ATOM 1545 C C . ALA A 1 195 ? 4.727 -10.919 -18.807 1.00 95.12 195 ALA A C 1
ATOM 1547 O O . ALA A 1 195 ? 3.856 -10.201 -19.310 1.00 95.12 195 ALA A O 1
ATOM 1548 N N . ASP A 1 196 ? 5.026 -12.123 -19.289 1.00 94.62 196 ASP A N 1
ATOM 1549 C CA . ASP A 1 196 ? 4.240 -12.769 -20.338 1.00 94.62 196 ASP A CA 1
ATOM 1550 C C . ASP A 1 196 ? 2.850 -13.149 -19.808 1.00 94.62 196 ASP A C 1
ATOM 1552 O O . ASP A 1 196 ? 2.680 -13.549 -18.653 1.00 94.62 196 ASP A O 1
ATOM 1556 N N . GLY A 1 197 ? 1.842 -13.086 -20.677 1.00 92.88 197 GLY A N 1
ATOM 1557 C CA . GLY A 1 197 ? 0.477 -13.441 -20.310 1.00 92.88 197 GLY A CA 1
ATOM 1558 C C . GLY A 1 197 ? -0.509 -13.342 -21.467 1.00 92.88 197 GLY A C 1
ATOM 1559 O O . GLY A 1 197 ? -0.139 -13.185 -22.630 1.00 92.88 197 GLY A O 1
ATOM 1560 N N . ARG A 1 198 ? -1.796 -13.444 -21.134 1.00 95.19 198 ARG A N 1
ATOM 1561 C CA . ARG A 1 198 ? -2.915 -13.252 -22.061 1.00 95.19 198 ARG A CA 1
ATOM 1562 C C . ARG A 1 198 ? -3.784 -12.114 -21.543 1.00 95.19 198 ARG A C 1
ATOM 1564 O O . ARG A 1 198 ? -4.192 -12.143 -20.387 1.00 95.19 198 ARG A O 1
ATOM 1571 N N . VAL A 1 199 ? -4.110 -11.163 -22.412 1.00 95.50 199 VAL A N 1
ATOM 1572 C CA . VAL A 1 199 ? -5.086 -10.110 -22.108 1.00 95.50 199 VAL A CA 1
ATOM 1573 C C . VAL A 1 199 ? -6.473 -10.742 -21.977 1.00 95.50 199 VAL A C 1
ATOM 1575 O O . VAL A 1 199 ? -6.928 -11.432 -22.890 1.00 95.50 199 VAL A O 1
ATOM 1578 N N . VAL A 1 200 ? -7.123 -10.536 -20.830 1.00 96.38 200 VAL A N 1
ATOM 1579 C CA . VAL A 1 200 ? -8.478 -11.046 -20.536 1.00 96.38 200 VAL A CA 1
ATOM 1580 C C . VAL A 1 200 ? -9.535 -9.941 -20.481 1.00 96.38 200 VAL A C 1
ATOM 1582 O O . VAL A 1 200 ? -10.723 -10.242 -20.518 1.00 96.38 200 VAL A O 1
ATOM 1585 N N . PHE A 1 201 ? -9.110 -8.679 -20.409 1.00 95.88 201 PHE A N 1
ATOM 1586 C CA . PHE A 1 201 ? -9.965 -7.497 -20.363 1.00 95.88 201 PHE A CA 1
ATOM 1587 C C . PHE A 1 201 ? -9.271 -6.338 -21.092 1.00 95.88 201 PHE A C 1
ATOM 1589 O O . PHE A 1 201 ? -8.051 -6.219 -20.992 1.00 95.88 201 PHE A O 1
ATOM 1596 N N . SER A 1 202 ? -10.035 -5.539 -21.843 1.00 96.00 202 SER A N 1
ATOM 1597 C CA . SER A 1 202 ? -9.585 -4.275 -22.438 1.00 96.00 202 SER A CA 1
ATOM 1598 C C . SER A 1 202 ? -10.809 -3.422 -22.788 1.00 96.00 202 SER A C 1
ATOM 1600 O O . SER A 1 202 ? -11.447 -3.662 -23.813 1.00 96.00 202 SER A O 1
ATOM 1602 N N . ASP A 1 203 ? -11.178 -2.494 -21.906 1.00 97.38 203 ASP A N 1
ATOM 1603 C CA . ASP A 1 203 ? -12.317 -1.577 -22.079 1.00 97.38 203 ASP A CA 1
ATOM 1604 C C . ASP A 1 203 ? -12.288 -0.440 -21.028 1.00 97.38 203 ASP A C 1
ATOM 1606 O O . ASP A 1 203 ? -11.345 -0.292 -20.250 1.00 97.38 203 ASP A O 1
ATOM 1610 N N . VAL A 1 204 ? -13.325 0.396 -20.984 1.00 97.12 204 VAL A N 1
ATOM 1611 C CA . VAL A 1 204 ? -13.498 1.444 -19.971 1.00 97.12 204 VAL A CA 1
ATOM 1612 C C . VAL A 1 204 ? -14.268 0.913 -18.760 1.00 97.12 204 VAL A C 1
ATOM 1614 O O . VAL A 1 204 ? -15.402 0.451 -18.870 1.00 97.12 204 VAL A O 1
ATOM 1617 N N . HIS A 1 205 ? -13.684 1.051 -17.573 1.00 95.06 205 HIS A N 1
ATOM 1618 C CA . HIS A 1 205 ? -14.351 0.863 -16.289 1.00 95.06 205 HIS A CA 1
ATOM 1619 C C . HIS A 1 205 ? -14.946 2.179 -15.780 1.00 95.06 205 HIS A C 1
ATOM 1621 O O . HIS A 1 205 ? -14.294 3.221 -15.847 1.00 95.06 205 HIS A O 1
ATOM 1627 N N . ALA A 1 206 ? -16.141 2.126 -15.186 1.00 94.44 206 ALA A N 1
ATOM 1628 C CA . ALA A 1 206 ? -16.842 3.315 -14.691 1.00 94.44 206 ALA A CA 1
ATOM 1629 C C . ALA A 1 206 ? -16.020 4.124 -13.669 1.00 94.44 206 ALA A C 1
ATOM 1631 O O . ALA A 1 206 ? -15.981 5.348 -13.746 1.00 94.44 206 ALA A O 1
ATOM 1632 N N . ASP A 1 207 ? -15.333 3.431 -12.757 1.00 91.75 207 ASP A N 1
ATOM 1633 C CA . ASP A 1 207 ? -14.586 4.072 -11.665 1.00 91.75 207 ASP A CA 1
ATOM 1634 C C . ASP A 1 207 ? -13.077 4.206 -11.929 1.00 91.75 207 ASP A C 1
ATOM 1636 O O . ASP A 1 207 ? -12.422 5.045 -11.318 1.00 91.75 207 ASP A O 1
ATOM 1640 N N . LEU A 1 208 ? -12.509 3.365 -12.805 1.00 90.31 208 LEU A N 1
ATOM 1641 C CA . LEU A 1 208 ? -11.051 3.247 -12.997 1.00 90.31 208 LEU A CA 1
ATOM 1642 C C . LEU A 1 208 ? -10.579 3.798 -14.351 1.00 90.31 208 LEU A C 1
ATOM 1644 O O . LEU A 1 208 ? -9.379 3.936 -14.571 1.00 90.31 208 LEU A O 1
ATOM 1648 N N . GLY A 1 209 ? -11.502 4.140 -15.253 1.00 94.06 209 GLY A N 1
ATOM 1649 C CA . GLY A 1 209 ? -11.168 4.597 -16.598 1.00 94.06 209 GLY A CA 1
ATOM 1650 C C . GLY A 1 209 ? -10.709 3.452 -17.500 1.00 94.06 209 GLY A C 1
ATOM 1651 O O . GLY A 1 209 ? -11.234 2.345 -17.422 1.00 94.06 209 GLY A O 1
ATOM 1652 N N . HIS A 1 210 ? -9.767 3.729 -18.400 1.00 94.50 210 HIS A N 1
ATOM 1653 C CA . HIS A 1 210 ? -9.260 2.739 -19.353 1.00 94.50 210 HIS A CA 1
ATOM 1654 C C . HIS A 1 210 ? -8.415 1.673 -18.649 1.00 94.50 210 HIS A C 1
ATOM 1656 O O . HIS A 1 210 ? -7.413 2.013 -18.017 1.00 94.50 210 HIS A O 1
ATOM 1662 N N . MET A 1 211 ? -8.792 0.403 -18.805 1.00 91.56 211 MET A N 1
ATOM 1663 C CA . MET A 1 211 ? -8.046 -0.748 -18.290 1.00 91.56 211 MET A CA 1
ATOM 1664 C C . MET A 1 211 ? -8.052 -1.932 -19.259 1.00 91.56 211 MET A C 1
ATOM 1666 O O . MET A 1 211 ? -8.962 -2.019 -20.114 1.00 91.56 211 MET A O 1
#

Secondary structure (DSSP, 8-state):
-------EEEEEE--SSS---EEEEEEHHHHHHHHHHHHHHHHHHHHHHHHHHHHHHHHHHHHHHHHHHHHHHHHHHHHHHHHHHHHHHHHHHHHHHHHHTTS--PPPP--------SS---TTSSHHHHTT--------------GGGS--S-SS-TTS-EEEE--B---BTTB--B-S-EEE--TTPPP--SS-------SEETTTEE-